Protein AF-A0A0L8GXQ9-F1 (afdb_monomer_lite)

pLDDT: mean 81.06, std 16.57, range [36.19, 97.75]

Structure (mmCIF, N/CA/C/O backbone):
data_AF-A0A0L8GXQ9-F1
#
_entry.id   AF-A0A0L8GXQ9-F1
#
loop_
_atom_site.group_PDB
_atom_site.id
_atom_site.type_symbol
_atom_site.label_atom_id
_atom_site.label_alt_id
_atom_site.label_comp_id
_atom_site.label_asym_id
_atom_site.label_entity_id
_atom_site.label_seq_id
_at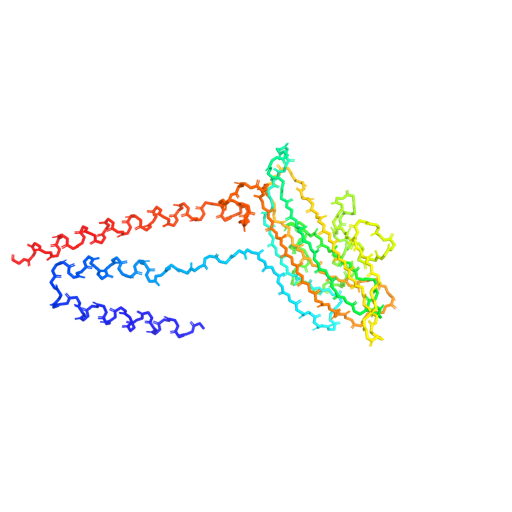om_site.pdbx_PDB_ins_code
_atom_site.Cartn_x
_atom_site.Cartn_y
_atom_site.Cartn_z
_atom_site.occupancy
_atom_site.B_iso_or_equiv
_atom_site.auth_seq_id
_atom_site.auth_comp_id
_atom_site.auth_asym_id
_atom_site.auth_atom_id
_atom_site.pdbx_PDB_model_num
ATOM 1 N N . MET A 1 1 ? 4.213 -27.410 -8.547 1.00 41.56 1 MET A N 1
ATOM 2 C CA . MET A 1 1 ? 5.642 -27.245 -8.920 1.00 41.56 1 MET A CA 1
ATOM 3 C C . MET A 1 1 ? 6.290 -28.496 -9.536 1.00 41.56 1 MET A C 1
ATOM 5 O O . MET A 1 1 ? 7.451 -28.410 -9.901 1.00 41.56 1 MET A O 1
ATOM 9 N N . ARG A 1 2 ? 5.586 -29.630 -9.711 1.00 36.19 2 ARG A N 1
ATOM 10 C CA . ARG A 1 2 ? 6.131 -30.819 -10.405 1.00 36.19 2 ARG A CA 1
ATOM 11 C C . ARG A 1 2 ? 5.733 -30.913 -11.889 1.00 36.19 2 ARG A C 1
ATOM 13 O O . ARG A 1 2 ? 6.474 -31.502 -12.662 1.00 36.19 2 ARG A O 1
ATOM 20 N N . ASP A 1 3 ? 4.661 -30.236 -12.303 1.00 47.78 3 ASP A N 1
ATOM 21 C CA . ASP A 1 3 ? 4.114 -30.364 -13.668 1.00 47.78 3 ASP A CA 1
ATOM 22 C C . ASP A 1 3 ? 4.780 -29.460 -14.719 1.00 47.78 3 ASP A C 1
ATOM 24 O O . ASP A 1 3 ? 4.761 -29.763 -15.908 1.00 47.78 3 ASP A O 1
ATOM 28 N N . LEU A 1 4 ? 5.449 -28.381 -14.295 1.00 43.12 4 LEU A N 1
ATOM 29 C CA . LEU A 1 4 ? 6.194 -27.489 -15.197 1.00 43.12 4 LEU A CA 1
ATOM 30 C C . LEU A 1 4 ? 7.435 -28.162 -15.796 1.00 43.12 4 LEU A C 1
ATOM 32 O O . LEU A 1 4 ? 7.774 -27.898 -16.944 1.00 43.12 4 LEU A O 1
ATOM 36 N N . GLY A 1 5 ? 8.095 -29.046 -15.041 1.00 43.09 5 GLY A N 1
ATOM 37 C CA . GLY A 1 5 ? 9.288 -29.757 -15.508 1.00 43.09 5 GLY A CA 1
ATOM 38 C C . GLY A 1 5 ? 8.979 -30.808 -16.576 1.00 43.09 5 GLY A C 1
ATOM 39 O O . GLY A 1 5 ? 9.775 -31.000 -17.490 1.00 43.09 5 GLY A O 1
ATOM 40 N N . VAL A 1 6 ? 7.807 -31.446 -16.494 1.00 49.09 6 VAL A N 1
ATOM 41 C CA . VAL A 1 6 ? 7.346 -32.431 -17.485 1.00 49.09 6 VAL A CA 1
ATOM 42 C C . VAL A 1 6 ? 6.910 -31.726 -1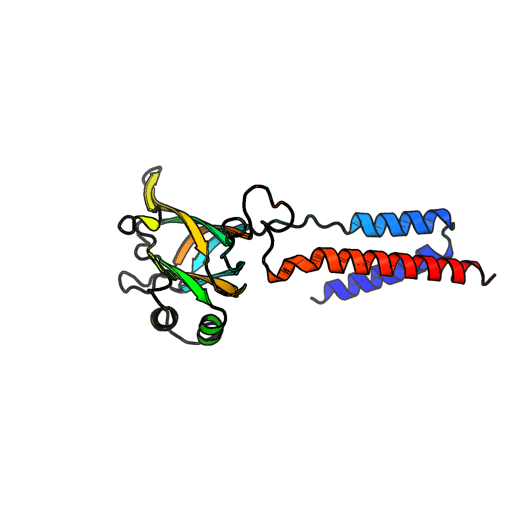8.767 1.00 49.09 6 VAL A C 1
ATOM 44 O O . VAL A 1 6 ? 7.370 -32.099 -19.841 1.00 49.09 6 VAL A O 1
ATOM 47 N N . ALA A 1 7 ? 6.145 -30.634 -18.652 1.00 47.84 7 ALA A N 1
ATOM 48 C CA . ALA A 1 7 ? 5.738 -29.828 -19.802 1.00 47.84 7 ALA A CA 1
ATOM 49 C C . ALA A 1 7 ? 6.940 -29.225 -20.551 1.00 47.84 7 ALA A C 1
ATOM 51 O O . ALA A 1 7 ? 6.984 -29.273 -21.778 1.00 47.84 7 ALA A O 1
ATOM 52 N N . LEU A 1 8 ? 7.955 -28.714 -19.841 1.00 48.47 8 LEU A N 1
ATOM 53 C CA . LEU A 1 8 ? 9.190 -28.224 -20.466 1.00 48.47 8 LEU A CA 1
ATOM 54 C C . LEU A 1 8 ? 9.962 -29.341 -21.168 1.00 48.47 8 LEU A C 1
ATOM 56 O O . LEU A 1 8 ? 10.462 -29.127 -22.266 1.00 48.47 8 LEU A O 1
ATOM 60 N N . LYS A 1 9 ? 10.047 -30.529 -20.562 1.00 48.28 9 LYS A N 1
ATOM 61 C CA . LYS A 1 9 ? 10.776 -31.659 -21.141 1.00 48.28 9 LYS A CA 1
ATOM 62 C C . LYS A 1 9 ? 10.091 -32.195 -22.400 1.00 48.28 9 LYS A C 1
ATOM 64 O O . LYS A 1 9 ? 10.767 -32.399 -23.402 1.00 48.28 9 LYS A O 1
ATOM 69 N N . GLU A 1 10 ? 8.768 -32.338 -22.377 1.00 47.47 10 GLU A N 1
ATOM 70 C CA . GLU A 1 10 ? 7.988 -32.723 -23.558 1.00 47.47 10 GLU A CA 1
ATOM 71 C C . GLU A 1 10 ? 8.065 -31.651 -24.644 1.00 47.47 10 GLU A C 1
ATOM 73 O O . GLU A 1 10 ? 8.285 -31.982 -25.806 1.00 47.47 10 GLU A O 1
ATOM 78 N N . THR A 1 11 ? 7.988 -30.367 -24.282 1.00 51.22 11 THR A N 1
ATOM 79 C CA . THR A 1 11 ? 8.176 -29.276 -25.246 1.00 51.22 11 TH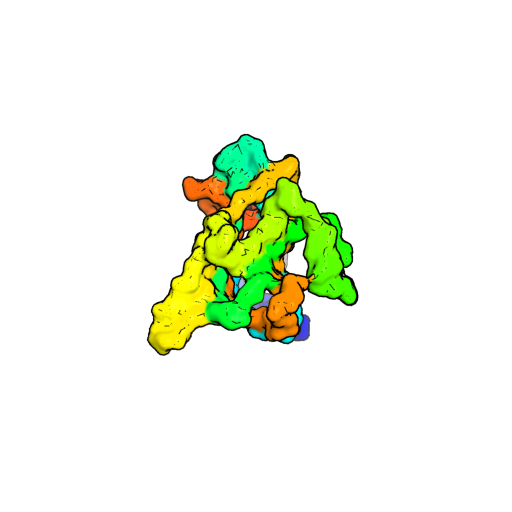R A CA 1
ATOM 80 C C . THR A 1 11 ? 9.562 -29.382 -25.880 1.00 51.22 11 THR A C 1
ATOM 82 O O . THR A 1 11 ? 9.663 -29.461 -27.096 1.00 51.22 11 THR A O 1
ATOM 85 N N . VAL A 1 12 ? 10.635 -29.506 -25.095 1.00 53.03 12 VAL A N 1
ATOM 86 C CA . VAL A 1 12 ? 12.000 -29.645 -25.623 1.00 53.03 12 VAL A CA 1
ATOM 87 C C . VAL A 1 12 ? 12.136 -30.879 -26.534 1.00 53.03 12 VAL A C 1
ATOM 89 O O . VAL A 1 12 ? 12.646 -30.754 -27.647 1.00 53.03 12 VAL A O 1
ATOM 92 N N . GLU A 1 13 ? 11.611 -32.047 -26.157 1.00 48.56 13 GLU A N 1
ATOM 93 C CA . GLU A 1 13 ? 11.666 -33.253 -27.001 1.00 48.56 13 GLU A CA 1
ATOM 94 C C . GLU A 1 13 ? 10.878 -33.115 -28.319 1.00 48.56 13 GLU A C 1
ATOM 96 O O . GLU A 1 13 ? 11.365 -33.529 -29.378 1.00 48.56 13 GLU A O 1
ATOM 101 N N . TRP A 1 14 ? 9.707 -32.470 -28.298 1.00 46.84 14 TRP A N 1
ATOM 102 C CA . TRP A 1 14 ? 8.943 -32.156 -29.512 1.00 46.84 14 TRP A CA 1
ATOM 103 C C . TRP A 1 14 ? 9.672 -31.154 -30.414 1.00 46.84 14 TRP A C 1
ATOM 105 O O . TRP A 1 14 ? 9.663 -31.310 -31.637 1.00 46.84 14 TRP A O 1
ATOM 115 N N . THR A 1 15 ? 10.369 -30.174 -29.835 1.00 49.62 15 THR A N 1
ATOM 116 C CA . THR A 1 15 ? 11.152 -29.188 -30.598 1.00 49.62 15 THR A CA 1
ATOM 117 C C . THR A 1 15 ? 12.373 -29.802 -31.284 1.00 49.62 15 THR A C 1
ATOM 119 O O . THR A 1 15 ? 12.654 -29.476 -32.438 1.00 49.62 15 THR A O 1
ATOM 122 N N . PHE A 1 16 ? 13.037 -30.774 -30.648 1.00 46.66 16 PHE A N 1
ATOM 123 C CA . PHE A 1 16 ? 14.124 -31.531 -31.276 1.00 46.66 16 PHE A CA 1
ATOM 124 C C . PHE A 1 16 ? 13.630 -32.447 -32.408 1.00 46.66 16 PHE A C 1
ATOM 126 O O . PHE A 1 16 ? 14.305 -32.550 -33.433 1.00 46.66 16 PHE A O 1
ATOM 133 N N . ARG A 1 17 ? 12.443 -33.067 -32.289 1.00 46.78 17 ARG A N 1
ATOM 134 C CA . ARG A 1 17 ? 11.862 -33.874 -33.384 1.00 46.78 17 ARG A CA 1
ATOM 135 C C . ARG A 1 17 ? 11.379 -33.042 -34.570 1.00 46.78 17 ARG A C 1
ATOM 137 O O . ARG A 1 17 ? 11.508 -33.500 -35.699 1.00 46.78 17 ARG A O 1
ATOM 144 N N . PHE A 1 18 ? 10.846 -31.842 -34.344 1.00 46.09 18 PHE A N 1
ATOM 145 C CA . PHE A 1 18 ? 10.437 -30.939 -35.430 1.00 46.09 18 PHE A CA 1
ATOM 146 C C . PHE A 1 18 ? 11.634 -30.307 -36.166 1.00 46.09 18 PHE A C 1
ATOM 148 O O . PHE A 1 18 ? 11.532 -29.975 -37.347 1.00 46.09 18 PHE A O 1
ATOM 155 N N . SER A 1 19 ? 12.783 -30.187 -35.49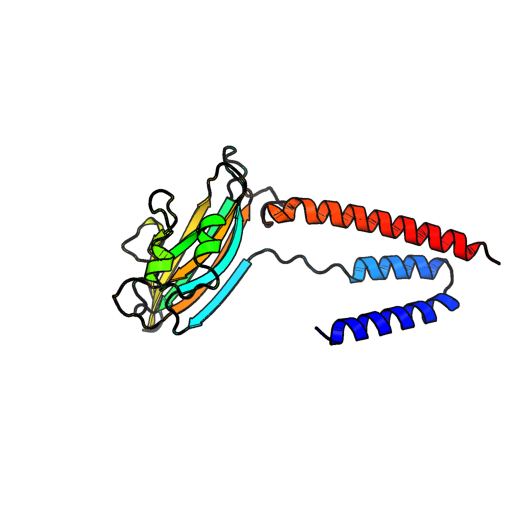2 1.00 50.00 19 SER A N 1
ATOM 156 C CA . SER A 1 19 ? 14.025 -29.609 -36.026 1.00 50.00 19 SER A CA 1
ATOM 157 C C . SER A 1 19 ? 14.652 -30.412 -37.180 1.00 50.00 19 SER A C 1
ATOM 159 O O . SER A 1 19 ? 15.249 -29.828 -38.081 1.00 50.00 19 SER A O 1
ATOM 161 N N . SER A 1 20 ? 14.467 -31.737 -37.230 1.00 52.66 20 SER A N 1
ATOM 162 C CA . SER A 1 20 ? 15.157 -32.605 -38.202 1.00 52.66 20 SER A CA 1
ATOM 163 C C . SER A 1 20 ? 14.618 -32.551 -39.638 1.00 52.66 20 SER A C 1
ATOM 165 O O . SER A 1 20 ? 15.251 -33.103 -40.534 1.00 52.66 20 SER A O 1
ATOM 167 N N . ASN A 1 21 ? 13.474 -31.898 -39.882 1.00 51.38 21 ASN A N 1
ATOM 168 C CA . ASN A 1 21 ? 12.792 -31.936 -41.185 1.00 51.38 21 ASN A CA 1
ATOM 169 C C . ASN A 1 21 ? 12.270 -30.568 -41.670 1.00 51.38 21 ASN A C 1
ATOM 171 O O . ASN A 1 21 ? 11.564 -30.482 -42.675 1.00 51.38 21 ASN A O 1
ATOM 175 N N . MET A 1 22 ? 12.586 -29.482 -40.958 1.00 51.34 22 MET A N 1
ATOM 176 C CA . MET A 1 22 ? 12.071 -28.147 -41.269 1.00 51.34 22 MET A CA 1
ATOM 177 C C . MET A 1 22 ? 13.027 -27.359 -42.173 1.00 51.34 22 MET A C 1
ATOM 179 O O . MET A 1 22 ? 14.218 -27.224 -41.909 1.00 51.34 22 MET A O 1
ATOM 183 N N . ASN A 1 23 ? 12.484 -26.789 -43.248 1.00 59.47 23 ASN A N 1
ATOM 184 C CA . ASN A 1 23 ? 13.224 -25.961 -44.200 1.00 59.47 23 ASN A CA 1
ATOM 185 C C . ASN A 1 23 ? 13.766 -24.682 -43.512 1.00 59.47 23 ASN A C 1
ATOM 187 O O . ASN A 1 23 ? 13.082 -24.114 -42.659 1.00 59.47 23 ASN A O 1
ATOM 191 N N . LYS A 1 24 ? 14.954 -24.172 -43.892 1.00 58.44 24 LYS A N 1
ATOM 192 C CA . LYS A 1 24 ? 15.667 -23.071 -43.180 1.00 58.44 24 LYS A CA 1
ATOM 193 C C . LYS A 1 24 ? 14.811 -21.808 -42.941 1.00 58.44 24 LYS A C 1
ATOM 195 O O . LYS A 1 24 ? 14.976 -21.131 -41.932 1.00 58.44 24 LYS A O 1
ATOM 200 N N . LYS A 1 25 ? 13.858 -21.512 -43.837 1.00 55.81 25 LYS A N 1
ATOM 201 C CA . LYS A 1 25 ? 12.899 -20.392 -43.710 1.00 55.81 25 LYS A CA 1
ATOM 202 C C . LYS A 1 25 ? 11.821 -20.622 -42.641 1.00 55.81 25 LYS A C 1
ATOM 204 O O . LYS A 1 25 ? 11.385 -19.666 -42.007 1.00 55.81 25 LYS A O 1
ATOM 209 N N . CYS A 1 26 ? 11.414 -21.870 -42.415 1.00 57.28 26 CYS A N 1
ATOM 210 C CA . CYS A 1 26 ? 10.429 -22.231 -41.395 1.00 57.28 26 CYS A CA 1
ATOM 211 C C . CYS A 1 26 ? 11.016 -22.143 -39.980 1.00 57.28 26 CYS A C 1
ATOM 213 O O . CYS A 1 26 ? 10.278 -21.846 -39.049 1.00 57.28 26 CYS A O 1
ATOM 215 N N . TYR A 1 27 ? 12.329 -22.345 -39.815 1.00 64.75 27 TYR A N 1
ATOM 216 C CA . TYR A 1 27 ? 12.990 -22.311 -38.504 1.00 64.75 27 TYR A CA 1
ATOM 217 C C . TYR A 1 27 ? 13.018 -20.900 -37.894 1.00 64.75 27 TYR A C 1
ATOM 219 O O . TYR A 1 27 ? 12.653 -20.729 -36.735 1.00 64.75 27 TYR A O 1
ATOM 227 N N . CYS A 1 28 ? 13.354 -19.872 -38.687 1.00 61.03 28 CYS A N 1
ATOM 228 C CA . CYS A 1 28 ? 13.265 -18.474 -38.243 1.00 61.03 28 CYS A CA 1
ATOM 229 C C . CYS A 1 28 ? 11.823 -18.059 -37.930 1.00 61.03 28 CYS A C 1
ATOM 231 O O . CYS A 1 28 ? 11.582 -17.403 -36.924 1.00 61.03 28 CYS A O 1
ATOM 233 N N . LEU A 1 29 ? 10.860 -18.477 -38.758 1.00 62.88 29 LEU A N 1
ATOM 234 C CA . LEU A 1 29 ? 9.435 -18.210 -38.533 1.00 62.88 29 LEU A CA 1
ATOM 235 C C . LEU A 1 29 ? 8.942 -18.837 -37.223 1.00 62.88 29 LEU A C 1
ATOM 237 O O . LEU A 1 29 ? 8.210 -18.199 -36.476 1.00 62.88 29 LEU A O 1
ATOM 241 N N . TRP A 1 30 ? 9.389 -20.054 -36.921 1.00 68.12 30 TRP A N 1
ATOM 242 C CA . TRP A 1 30 ? 9.031 -20.777 -35.706 1.00 68.12 30 TRP A CA 1
ATOM 243 C C . TRP A 1 30 ? 9.699 -20.192 -34.444 1.00 68.12 30 TRP A C 1
ATOM 245 O O . TRP A 1 30 ? 9.033 -20.034 -33.424 1.00 68.12 30 TRP A O 1
ATOM 255 N N . LEU A 1 31 ? 10.963 -19.755 -34.531 1.00 66.88 31 LEU A N 1
ATOM 256 C CA . LEU A 1 31 ? 11.644 -18.986 -33.475 1.00 66.88 31 LEU A CA 1
ATOM 257 C C . LEU A 1 31 ? 10.957 -17.638 -33.205 1.00 66.88 31 LEU A C 1
ATOM 259 O O . LEU A 1 31 ? 10.719 -17.295 -32.049 1.00 66.88 31 LEU A O 1
ATOM 263 N N . CYS A 1 32 ? 10.578 -16.893 -34.249 1.00 65.38 32 CYS A N 1
ATOM 264 C CA . CYS A 1 32 ? 9.818 -15.650 -34.098 1.00 65.38 32 CYS A CA 1
ATOM 265 C C . CYS A 1 32 ? 8.429 -15.900 -33.487 1.00 65.38 32 CYS A C 1
ATOM 267 O O . CYS A 1 32 ? 8.004 -15.147 -32.613 1.00 65.38 32 CYS A O 1
ATOM 269 N N . LEU A 1 33 ? 7.739 -16.971 -33.895 1.00 63.81 33 LEU A N 1
ATOM 270 C CA . LEU A 1 33 ? 6.441 -17.362 -33.336 1.00 63.81 33 LEU A CA 1
ATOM 271 C C . LEU A 1 33 ? 6.537 -17.755 -31.856 1.00 63.81 33 LEU A C 1
ATOM 273 O O . LEU A 1 33 ? 5.652 -17.387 -31.090 1.00 63.81 33 LEU A O 1
ATOM 277 N N . LEU A 1 34 ? 7.611 -18.426 -31.428 1.00 64.44 34 LEU A N 1
ATOM 278 C CA . LEU A 1 34 ? 7.856 -18.735 -30.014 1.00 64.44 34 LEU A CA 1
ATOM 279 C C . LEU A 1 34 ? 8.099 -17.486 -29.161 1.00 64.44 34 LEU A C 1
ATOM 281 O O . LEU A 1 34 ? 7.574 -17.395 -28.052 1.00 64.44 34 LEU A O 1
ATOM 285 N N . VAL A 1 35 ? 8.862 -16.516 -29.677 1.00 63.88 35 VAL A N 1
ATOM 286 C CA . VAL A 1 35 ? 9.123 -15.245 -28.980 1.00 63.88 35 VAL A CA 1
ATOM 287 C C . VAL A 1 35 ? 7.833 -14.428 -28.840 1.00 63.88 35 VAL A C 1
ATOM 289 O O . VAL A 1 35 ? 7.541 -13.929 -27.757 1.00 63.88 35 VAL A O 1
ATOM 292 N N . VAL A 1 36 ? 7.008 -14.358 -29.891 1.00 61.16 36 VAL A N 1
ATOM 293 C CA . VAL A 1 36 ? 5.718 -13.642 -29.859 1.00 61.16 36 VAL A CA 1
ATOM 294 C C . VAL A 1 36 ? 4.689 -14.361 -28.975 1.00 61.16 36 VAL A C 1
ATOM 296 O O . VAL A 1 36 ? 3.988 -13.711 -28.198 1.00 61.16 36 VAL A O 1
ATOM 299 N N . SER A 1 37 ? 4.641 -15.698 -29.021 1.00 56.00 37 SER A N 1
ATOM 300 C CA . SER A 1 37 ? 3.731 -16.540 -28.225 1.00 56.00 37 SER A CA 1
ATOM 301 C C . SER A 1 37 ? 3.970 -16.463 -26.711 1.00 56.00 37 SER A C 1
ATOM 303 O O . SER A 1 37 ? 3.097 -16.877 -25.949 1.00 56.00 37 SER A O 1
ATOM 305 N N . CYS A 1 38 ? 5.124 -15.959 -26.261 1.00 53.69 38 CYS A N 1
ATOM 306 C CA . CYS A 1 38 ? 5.477 -15.838 -24.843 1.00 53.69 38 CYS A CA 1
ATOM 307 C C . CYS A 1 38 ? 5.290 -14.411 -24.289 1.00 53.69 38 CYS A C 1
ATOM 309 O O . CYS A 1 38 ? 5.739 -14.098 -23.187 1.00 53.69 38 CYS A O 1
ATOM 311 N N . SER A 1 39 ? 4.608 -13.532 -25.027 1.00 53.94 39 SER A N 1
ATOM 312 C CA . SER A 1 39 ? 4.265 -12.190 -24.546 1.00 53.94 39 SER A CA 1
ATOM 313 C C . SER A 1 39 ? 3.092 -12.292 -23.570 1.00 53.94 39 SER A C 1
ATOM 315 O O . SER A 1 39 ? 1.935 -12.109 -23.947 1.00 53.94 39 SER A O 1
ATOM 317 N N . LYS A 1 40 ? 3.349 -12.637 -22.305 1.00 49.47 40 LYS A N 1
ATOM 318 C CA . LYS A 1 40 ? 2.319 -12.452 -21.276 1.00 49.47 40 LYS A CA 1
ATOM 319 C C . LYS A 1 40 ? 2.011 -10.959 -21.176 1.00 49.47 40 LYS A C 1
ATOM 321 O O . LYS A 1 40 ? 2.932 -10.148 -21.121 1.00 49.47 40 LYS A O 1
ATOM 326 N N . CYS A 1 41 ? 0.729 -10.598 -21.142 1.00 48.62 41 CYS A N 1
ATOM 327 C CA . CYS A 1 41 ? 0.324 -9.250 -20.761 1.00 48.62 41 CYS A CA 1
ATOM 328 C C . CYS A 1 41 ? 0.914 -8.963 -19.376 1.00 48.62 41 CYS A C 1
ATOM 330 O O . CYS A 1 41 ? 0.626 -9.687 -18.421 1.00 48.62 41 CYS A O 1
ATOM 332 N N . VAL A 1 42 ? 1.789 -7.960 -19.288 1.00 53.00 42 VAL A N 1
ATOM 333 C CA . VAL A 1 42 ? 2.316 -7.494 -18.006 1.00 53.00 42 VAL A CA 1
ATOM 334 C C . VAL A 1 42 ? 1.154 -6.822 -17.293 1.00 53.00 42 VAL A C 1
ATOM 336 O O . VAL A 1 42 ? 0.656 -5.792 -17.746 1.00 53.00 42 VAL A O 1
ATOM 339 N N . ASP A 1 43 ? 0.668 -7.464 -16.236 1.00 51.00 43 ASP A N 1
ATOM 340 C CA . ASP A 1 43 ? -0.427 -6.920 -15.450 1.00 51.00 43 ASP A CA 1
ATOM 341 C C . ASP A 1 43 ? 0.100 -5.795 -14.558 1.00 51.00 43 ASP A C 1
ATOM 343 O O . ASP A 1 43 ? 1.143 -5.904 -13.907 1.00 51.00 43 ASP A O 1
ATOM 347 N N . MET A 1 44 ? -0.629 -4.689 -14.568 1.00 63.03 44 MET A N 1
ATOM 348 C CA . MET A 1 44 ? -0.365 -3.517 -13.749 1.00 63.03 44 MET A CA 1
ATOM 349 C C . MET A 1 44 ? -0.550 -3.900 -12.275 1.00 63.03 44 MET A C 1
ATOM 351 O O . MET A 1 44 ? -1.487 -4.635 -11.958 1.00 63.03 44 MET A O 1
ATOM 355 N N . LYS A 1 45 ? 0.270 -3.402 -11.336 1.00 71.19 45 LYS A N 1
ATOM 356 C CA . LYS A 1 45 ? 0.138 -3.815 -9.926 1.00 71.19 45 LYS A CA 1
ATOM 357 C C . LYS A 1 45 ? -1.058 -3.151 -9.230 1.00 71.19 45 LYS A C 1
ATOM 359 O O . LYS A 1 45 ? -0.923 -2.220 -8.438 1.00 71.19 45 L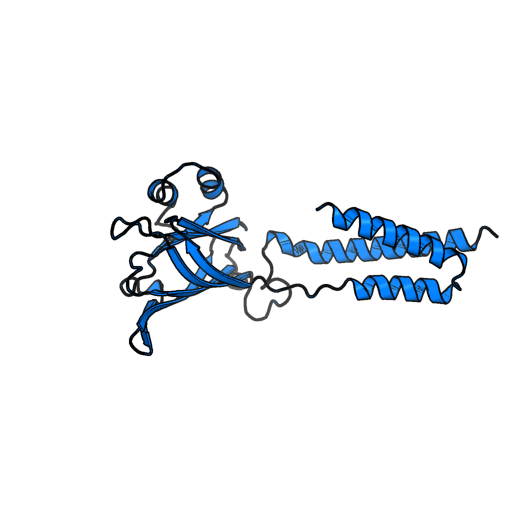YS A O 1
ATOM 364 N N . ARG A 1 46 ? -2.248 -3.685 -9.500 1.00 88.00 46 ARG A N 1
ATOM 365 C CA . ARG A 1 46 ? -3.487 -3.446 -8.754 1.00 88.00 46 ARG A CA 1
ATOM 366 C C . ARG A 1 46 ? -3.713 -4.603 -7.806 1.00 88.00 46 ARG A C 1
ATOM 368 O O . ARG A 1 46 ? -3.704 -5.759 -8.217 1.00 88.00 46 ARG A O 1
ATOM 375 N N . VAL A 1 47 ? -3.934 -4.296 -6.536 1.00 92.94 47 VAL A N 1
ATOM 376 C CA . VAL A 1 47 ? -4.234 -5.320 -5.535 1.00 92.94 47 VAL A CA 1
ATOM 377 C C . VAL A 1 47 ? -5.676 -5.153 -5.120 1.00 92.94 47 VAL A C 1
ATOM 379 O O . VAL A 1 47 ? -6.055 -4.122 -4.572 1.00 92.94 47 VAL A O 1
ATOM 382 N N . THR A 1 48 ? -6.480 -6.166 -5.406 1.00 95.94 48 THR A N 1
ATOM 383 C CA . THR A 1 48 ? -7.873 -6.233 -4.975 1.00 95.94 48 THR A CA 1
ATOM 384 C C . THR A 1 48 ? -8.094 -7.487 -4.165 1.00 95.94 48 THR A C 1
ATOM 386 O O . THR A 1 48 ? -7.453 -8.511 -4.401 1.00 95.94 48 THR A O 1
ATOM 389 N N . GLY A 1 49 ? -9.003 -7.419 -3.203 1.00 95.75 49 GLY A N 1
ATOM 390 C CA . GLY A 1 49 ? -9.358 -8.596 -2.435 1.00 95.75 49 GLY A CA 1
ATOM 391 C C . GLY A 1 49 ? -10.535 -8.372 -1.507 1.00 95.75 49 GLY A C 1
ATOM 392 O O . GLY A 1 49 ? -10.837 -7.249 -1.107 1.00 95.75 49 GLY A O 1
ATOM 393 N N . HIS A 1 50 ? -11.173 -9.480 -1.147 1.00 97.31 50 HIS A N 1
ATOM 394 C CA . HIS A 1 50 ? -12.106 -9.561 -0.035 1.00 97.31 50 HIS A CA 1
ATOM 395 C C . HIS A 1 50 ? -11.444 -10.390 1.065 1.00 97.31 50 HIS A C 1
ATOM 397 O O . HIS A 1 50 ? -11.101 -11.554 0.854 1.00 97.31 50 HIS A O 1
ATOM 403 N N . LEU A 1 51 ? -11.187 -9.765 2.208 1.00 96.06 51 LEU A N 1
ATOM 404 C CA . LEU A 1 51 ? -10.456 -10.346 3.321 1.00 96.06 51 LEU A CA 1
ATOM 405 C C . LEU A 1 51 ? -11.416 -10.599 4.478 1.00 96.06 51 LEU A C 1
ATOM 407 O O . LEU A 1 51 ? -11.904 -9.651 5.086 1.00 96.06 51 LEU A O 1
ATOM 411 N N . VAL A 1 52 ? -11.609 -11.875 4.809 1.00 95.62 52 VAL A N 1
ATOM 412 C CA . VAL A 1 52 ? -12.323 -12.322 6.008 1.00 95.62 52 VAL A CA 1
ATOM 413 C C . VAL A 1 52 ? -11.401 -13.236 6.801 1.00 95.62 52 VAL A C 1
ATOM 415 O O . VAL A 1 52 ? -10.994 -14.291 6.319 1.00 95.62 52 VAL A O 1
ATOM 418 N N . THR A 1 53 ? -11.032 -12.829 8.010 1.00 94.94 53 THR A N 1
ATOM 419 C CA . THR A 1 53 ? -10.147 -13.601 8.888 1.00 94.94 53 THR A CA 1
ATOM 420 C C . THR A 1 53 ? -10.483 -13.343 10.350 1.00 94.94 53 THR A C 1
ATOM 422 O O . THR A 1 53 ? -11.025 -12.297 10.691 1.00 94.94 53 THR A O 1
ATOM 425 N N . LYS A 1 54 ? -10.148 -14.302 11.218 1.00 92.88 54 LYS A N 1
ATOM 426 C CA . LYS A 1 54 ? -10.220 -14.145 12.679 1.00 92.88 54 LYS A CA 1
ATOM 427 C C . LYS A 1 54 ? -9.002 -13.411 13.251 1.00 92.88 54 LYS A C 1
ATOM 429 O O . LYS A 1 54 ? -9.034 -12.983 14.396 1.00 92.88 54 LYS A O 1
ATOM 434 N N . GLU A 1 55 ? -7.931 -13.286 12.469 1.00 92.38 55 GLU A N 1
ATOM 435 C CA . GLU A 1 55 ? -6.745 -12.516 12.843 1.00 92.38 55 GLU A CA 1
ATOM 436 C C . GLU A 1 55 ? -7.059 -11.016 12.816 1.00 92.38 55 GLU A C 1
ATOM 438 O O . GLU A 1 55 ? -7.727 -10.528 11.906 1.00 92.38 55 GLU A O 1
ATOM 443 N N . ASN A 1 56 ? -6.530 -10.268 13.783 1.00 93.56 56 ASN A N 1
ATOM 444 C CA . ASN A 1 56 ? -6.745 -8.820 13.874 1.00 93.56 56 ASN A CA 1
ATOM 445 C C . ASN A 1 56 ? -5.740 -8.003 13.051 1.00 93.56 56 ASN A C 1
ATOM 447 O O . ASN A 1 56 ? -5.807 -6.781 13.050 1.00 93.56 56 ASN A O 1
ATOM 451 N N . TRP A 1 57 ? -4.809 -8.646 12.347 1.00 94.19 57 TRP A N 1
ATOM 452 C CA . TRP A 1 57 ? -3.803 -7.982 11.521 1.00 94.19 57 TRP A CA 1
ATOM 453 C C . TRP A 1 57 ? -3.504 -8.829 10.289 1.00 94.19 57 TRP A C 1
ATOM 455 O O . TRP A 1 57 ? -3.341 -10.046 10.402 1.00 94.19 57 TRP A O 1
ATOM 465 N N . LYS A 1 58 ? -3.409 -8.207 9.110 1.00 95.88 58 LYS A N 1
ATOM 466 C CA . LYS A 1 58 ? -3.100 -8.917 7.869 1.00 95.88 58 LYS A CA 1
ATOM 467 C C . LYS A 1 58 ? -2.294 -8.098 6.875 1.00 95.88 58 LYS A C 1
ATOM 469 O O . LYS A 1 58 ? -2.630 -6.960 6.555 1.00 95.88 58 LYS A O 1
ATOM 474 N N . PHE A 1 59 ? -1.272 -8.738 6.315 1.00 96.56 59 PHE A N 1
ATOM 475 C CA . PHE A 1 59 ? -0.524 -8.234 5.169 1.00 96.56 59 PHE A CA 1
ATOM 476 C C . PHE A 1 59 ? -1.392 -8.170 3.909 1.00 96.56 59 PHE A C 1
ATOM 478 O O . PHE A 1 59 ? -2.046 -9.155 3.568 1.00 96.56 59 PHE A O 1
ATOM 485 N N . LEU A 1 60 ? -1.356 -7.035 3.207 1.00 96.19 60 LEU A N 1
ATOM 486 C CA . LEU A 1 60 ? -2.056 -6.856 1.934 1.00 96.19 60 LEU A CA 1
ATOM 487 C C . LEU A 1 60 ? -1.083 -6.930 0.759 1.00 96.19 60 LEU A C 1
ATOM 489 O O . LEU A 1 60 ? -1.270 -7.716 -0.167 1.00 96.19 60 LEU A O 1
ATOM 493 N N . THR A 1 61 ? -0.044 -6.095 0.775 1.00 95.88 61 THR A N 1
ATOM 494 C CA . THR A 1 61 ? 0.929 -6.016 -0.318 1.00 95.88 61 THR A CA 1
ATOM 495 C C . THR A 1 61 ? 2.187 -5.264 0.099 1.00 95.88 61 THR A C 1
ATOM 497 O O . THR A 1 61 ? 2.241 -4.630 1.149 1.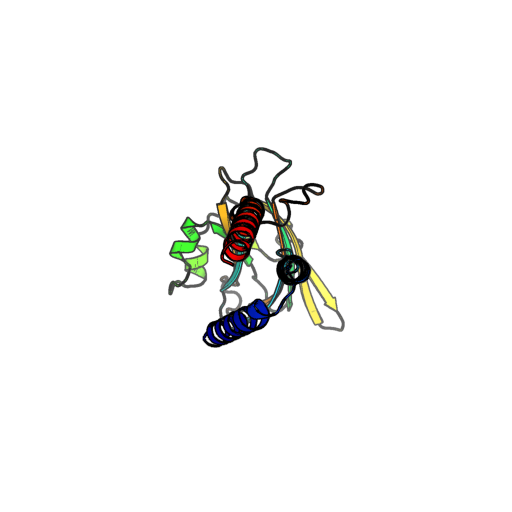00 95.88 61 THR A O 1
ATOM 500 N N . ARG A 1 62 ? 3.209 -5.306 -0.755 1.00 94.69 62 ARG A N 1
ATOM 501 C CA . ARG A 1 62 ? 4.440 -4.522 -0.614 1.00 94.69 62 ARG A CA 1
ATOM 502 C C . ARG A 1 62 ? 4.760 -3.777 -1.897 1.00 94.69 62 ARG A C 1
ATOM 504 O O . ARG A 1 62 ? 4.458 -4.274 -2.985 1.00 94.69 62 ARG A O 1
ATOM 511 N N . PHE A 1 63 ? 5.436 -2.645 -1.791 1.00 93.56 63 PHE A N 1
ATOM 512 C CA . PHE A 1 63 ? 5.889 -1.887 -2.953 1.00 93.56 63 PHE A CA 1
ATOM 513 C C . PHE A 1 63 ? 7.151 -1.098 -2.628 1.00 93.56 63 PHE A C 1
ATOM 515 O O . PHE A 1 63 ? 7.275 -0.550 -1.535 1.00 93.56 63 PHE A O 1
ATOM 522 N N . CYS A 1 64 ? 8.102 -1.075 -3.558 1.00 91.88 64 CYS A N 1
ATOM 523 C CA . CYS A 1 64 ? 9.291 -0.244 -3.440 1.00 91.88 64 CYS A CA 1
ATOM 524 C C . CYS A 1 64 ? 8.970 1.134 -4.022 1.00 91.88 64 CYS A C 1
ATOM 526 O O . CYS A 1 64 ? 8.859 1.264 -5.243 1.00 91.88 64 CYS A O 1
ATOM 528 N N . PHE A 1 65 ? 8.763 2.128 -3.159 1.00 90.44 65 PHE A N 1
ATOM 529 C CA . PHE A 1 65 ? 8.462 3.497 -3.580 1.00 90.44 65 PHE A CA 1
ATOM 530 C C . PHE A 1 65 ? 9.750 4.289 -3.817 1.00 90.44 65 PHE A C 1
ATOM 532 O O . PHE A 1 65 ? 10.726 4.114 -3.081 1.00 90.44 65 PHE A O 1
ATOM 539 N N . LEU A 1 66 ? 9.753 5.162 -4.826 1.00 85.88 66 LEU A N 1
ATOM 540 C CA . LEU A 1 66 ? 10.843 6.105 -5.078 1.00 85.88 66 LEU A CA 1
ATOM 541 C C . LEU A 1 66 ? 10.939 7.165 -3.971 1.00 85.88 66 LEU A C 1
ATOM 543 O O . LEU A 1 66 ? 9.934 7.608 -3.417 1.00 85.88 66 LEU A O 1
ATOM 547 N N . SER A 1 67 ? 12.168 7.592 -3.678 1.00 71.50 67 SER A N 1
ATOM 548 C CA . SER A 1 67 ? 12.461 8.730 -2.803 1.00 71.50 67 SER A CA 1
ATOM 549 C C . SER A 1 67 ? 12.202 10.051 -3.519 1.00 71.50 67 SER A C 1
ATOM 551 O O . SER A 1 67 ? 12.784 10.296 -4.575 1.00 71.50 67 SER A O 1
ATOM 553 N N . GLY A 1 68 ? 11.366 10.913 -2.942 1.00 63.66 68 GLY A N 1
ATOM 554 C CA . GLY A 1 68 ? 11.048 12.217 -3.519 1.00 63.66 68 GLY A CA 1
ATOM 555 C C . GLY A 1 68 ? 11.800 13.380 -2.872 1.00 63.66 68 GLY A C 1
ATOM 556 O O . GLY A 1 68 ? 11.446 13.797 -1.769 1.00 63.66 68 GLY A O 1
ATOM 557 N N . ASP A 1 69 ? 12.758 13.943 -3.611 1.00 59.19 69 ASP A N 1
ATOM 558 C CA . ASP A 1 69 ? 12.986 15.402 -3.659 1.00 59.19 69 ASP A CA 1
ATOM 559 C C . ASP A 1 69 ? 12.503 16.005 -4.991 1.00 59.19 69 ASP A C 1
ATOM 561 O O . ASP A 1 69 ? 12.157 17.183 -5.052 1.00 59.19 69 ASP A O 1
ATOM 565 N N . ASP A 1 70 ? 12.387 15.188 -6.043 1.00 56.69 70 ASP A N 1
ATOM 566 C CA . ASP A 1 70 ? 11.739 15.572 -7.294 1.00 56.69 70 ASP A CA 1
ATOM 567 C C . ASP A 1 70 ? 10.222 15.350 -7.180 1.00 56.69 70 ASP A C 1
ATOM 569 O O . ASP A 1 70 ? 9.740 14.213 -7.111 1.00 56.69 70 ASP A O 1
ATOM 573 N N . GLN A 1 71 ? 9.459 16.446 -7.157 1.00 57.16 71 GLN A N 1
ATOM 574 C CA . GLN A 1 71 ? 7.992 16.425 -7.086 1.00 57.16 71 GLN A CA 1
ATOM 575 C C . GLN A 1 71 ? 7.354 15.650 -8.253 1.00 57.16 71 GLN A C 1
ATOM 577 O O . GLN A 1 71 ? 6.200 15.234 -8.153 1.00 57.16 71 GLN A O 1
ATOM 582 N N . ASN A 1 72 ? 8.098 15.402 -9.338 1.00 59.47 72 ASN A N 1
ATOM 583 C CA . ASN A 1 72 ? 7.587 14.690 -10.504 1.00 59.47 72 ASN A CA 1
ATOM 584 C C . ASN A 1 72 ? 7.580 13.155 -10.396 1.00 59.47 72 ASN A C 1
ATOM 586 O O . ASN A 1 72 ? 7.001 12.490 -11.260 1.00 59.47 72 ASN A O 1
ATOM 590 N N . ARG A 1 73 ? 8.198 12.575 -9.355 1.00 66.56 73 ARG A N 1
ATOM 591 C CA . ARG A 1 73 ? 8.359 11.113 -9.205 1.00 66.56 73 ARG A CA 1
ATOM 592 C C . ARG A 1 73 ? 7.983 10.579 -7.824 1.00 66.56 73 ARG A C 1
ATOM 594 O O . ARG A 1 73 ? 8.519 9.566 -7.378 1.00 66.56 73 ARG A O 1
ATOM 601 N N . LEU A 1 74 ? 7.062 11.250 -7.138 1.00 78.94 74 LEU A N 1
ATOM 602 C CA . LEU A 1 74 ? 6.599 10.801 -5.828 1.00 78.94 74 LEU A CA 1
ATOM 603 C C . LEU A 1 74 ? 5.853 9.468 -5.946 1.00 78.94 74 LEU A C 1
ATOM 605 O O . LEU A 1 74 ? 4.890 9.332 -6.702 1.00 78.94 74 LEU A O 1
ATOM 609 N N . GLY A 1 75 ? 6.308 8.484 -5.173 1.00 87.94 75 GLY A N 1
ATOM 610 C CA . GLY A 1 75 ? 5.598 7.226 -5.014 1.00 87.94 75 GLY A CA 1
ATOM 611 C C . GLY A 1 75 ? 4.276 7.445 -4.283 1.00 87.94 75 GLY A C 1
ATOM 612 O O . GLY A 1 75 ? 4.218 8.218 -3.324 1.00 87.94 75 GLY A O 1
ATOM 613 N N . SER A 1 76 ? 3.209 6.774 -4.712 1.00 90.25 76 SER A N 1
ATOM 614 C CA . SER A 1 76 ? 1.895 6.917 -4.088 1.00 90.25 76 SER A CA 1
ATOM 615 C C . SER A 1 76 ? 1.097 5.621 -4.038 1.00 90.25 76 SER A C 1
ATOM 617 O O . SER A 1 76 ? 1.229 4.752 -4.900 1.00 90.25 76 SER A O 1
ATOM 619 N N . VAL A 1 77 ? 0.232 5.511 -3.032 1.00 92.88 77 VAL A N 1
ATOM 620 C CA . VAL A 1 77 ? -0.836 4.516 -2.980 1.00 92.88 77 VAL A CA 1
ATOM 621 C C . VAL A 1 77 ? -2.183 5.218 -2.970 1.00 92.88 77 VAL A C 1
ATOM 623 O O . VAL A 1 77 ? -2.485 6.001 -2.070 1.00 92.88 77 VAL A O 1
ATOM 626 N N . GLN A 1 78 ? -3.006 4.914 -3.963 1.00 94.56 78 GLN A N 1
ATOM 627 C CA . GLN A 1 78 ? -4.433 5.182 -3.912 1.00 94.56 78 GLN A CA 1
ATOM 628 C C . GLN A 1 78 ? -5.128 3.949 -3.338 1.00 94.56 78 GLN A C 1
ATOM 630 O O . GLN A 1 78 ? -4.857 2.824 -3.764 1.00 94.56 78 GLN A O 1
ATOM 635 N N . TYR A 1 79 ? -6.014 4.155 -2.372 1.00 96.50 79 TYR A N 1
ATOM 636 C CA . TYR A 1 79 ? -6.740 3.083 -1.713 1.00 96.50 79 TYR A CA 1
ATOM 637 C C . TYR A 1 79 ? -8.247 3.317 -1.725 1.00 96.50 79 TYR A C 1
ATOM 639 O O . TYR A 1 79 ? -8.718 4.451 -1.676 1.00 96.50 79 TYR A O 1
ATOM 647 N N . SER A 1 80 ? -8.987 2.212 -1.757 1.00 97.50 80 SER A N 1
ATOM 648 C CA . SER A 1 80 ? -10.422 2.153 -1.502 1.00 97.50 80 SER A CA 1
ATOM 649 C C . SER A 1 80 ? -10.689 0.966 -0.583 1.00 97.50 80 SER A C 1
ATOM 651 O O . SER A 1 80 ? -10.352 -0.166 -0.933 1.00 97.50 80 SER A O 1
ATOM 653 N N . PHE A 1 81 ? -11.260 1.212 0.592 1.00 97.56 81 PHE A N 1
ATOM 654 C CA . PHE A 1 81 ? -11.635 0.185 1.563 1.00 97.56 81 PHE A CA 1
ATOM 655 C C . PHE A 1 81 ? -13.131 0.235 1.837 1.00 97.56 81 PHE A C 1
ATOM 657 O O . PHE A 1 81 ? -13.711 1.310 1.958 1.00 97.56 81 PHE A O 1
ATOM 664 N N . GLN A 1 82 ? -13.749 -0.935 1.965 1.00 97.00 82 GLN A N 1
ATOM 665 C CA . GLN A 1 82 ? -15.155 -1.084 2.323 1.00 97.00 82 GLN A CA 1
ATOM 666 C C . GLN A 1 82 ? -15.302 -2.150 3.401 1.00 97.00 82 GLN A C 1
ATOM 668 O O . GLN A 1 82 ? -14.808 -3.265 3.234 1.00 97.00 82 GLN A O 1
ATOM 673 N N . PHE A 1 83 ? -15.974 -1.830 4.502 1.00 95.50 83 PHE A N 1
ATOM 674 C CA . PHE A 1 83 ? -16.196 -2.778 5.596 1.00 95.50 83 PHE A CA 1
ATOM 675 C C . PHE A 1 83 ? -17.492 -2.474 6.358 1.00 95.50 83 PHE A C 1
ATOM 677 O O . PHE A 1 83 ? -17.918 -1.321 6.392 1.00 95.50 83 PHE A O 1
ATOM 684 N N . PRO A 1 84 ? -18.139 -3.480 6.978 1.00 94.12 84 PRO A N 1
ATOM 685 C CA . PRO A 1 84 ? -19.391 -3.267 7.703 1.00 94.12 84 PRO A CA 1
ATOM 686 C C . PRO A 1 84 ? -19.243 -2.218 8.816 1.00 94.12 84 PRO A C 1
ATOM 688 O O . PRO A 1 84 ? -18.199 -2.136 9.460 1.00 94.12 84 PRO A O 1
ATOM 691 N N . ALA A 1 85 ? -20.303 -1.469 9.127 1.00 92.06 85 ALA A N 1
ATOM 692 C CA . ALA A 1 85 ? -20.257 -0.462 10.194 1.00 92.06 85 ALA A CA 1
ATOM 693 C C . ALA A 1 85 ? -19.972 -1.057 11.589 1.00 92.06 85 ALA A C 1
ATOM 695 O O . ALA A 1 85 ? -19.438 -0.372 12.454 1.00 92.06 85 ALA A O 1
ATOM 696 N N . SER A 1 86 ? -20.264 -2.346 11.803 1.00 90.06 86 SER A N 1
ATOM 697 C CA . SER A 1 86 ? -19.925 -3.079 13.034 1.00 90.06 86 SER A CA 1
ATOM 698 C C . SER A 1 86 ? -18.428 -3.376 13.189 1.00 90.06 86 SER A C 1
ATOM 700 O O . SER A 1 86 ? -17.980 -3.784 14.258 1.00 90.06 86 SER A O 1
ATOM 702 N N . TYR A 1 87 ? -17.647 -3.177 12.128 1.00 91.00 87 TYR A N 1
ATOM 703 C CA . TYR A 1 87 ? -16.225 -3.483 12.035 1.00 91.00 87 TYR A CA 1
ATOM 704 C C . TYR A 1 87 ? -15.379 -2.205 12.267 1.00 91.00 87 TYR A C 1
ATOM 706 O O . TYR A 1 87 ? -14.500 -1.883 11.472 1.00 91.00 87 TYR A O 1
ATOM 714 N N . GLN A 1 88 ? -15.651 -1.470 13.355 1.00 87.56 88 GLN A N 1
ATOM 715 C CA . GLN A 1 88 ? -14.971 -0.210 13.720 1.00 87.56 88 GLN A CA 1
ATOM 716 C C . GLN A 1 88 ? -13.519 -0.411 14.191 1.00 87.56 88 GLN A C 1
ATOM 718 O O . GLN A 1 88 ? -13.133 -1.506 14.595 1.00 87.56 88 GLN A O 1
ATOM 723 N N . GLY A 1 89 ? -12.714 0.658 14.168 1.00 89.50 89 GLY A N 1
ATOM 724 C CA . GLY A 1 89 ? -11.321 0.639 14.638 1.00 89.50 89 GLY A CA 1
ATOM 725 C C . GLY A 1 89 ? -10.334 -0.001 13.658 1.00 89.50 89 GLY A C 1
ATOM 726 O O . GLY A 1 89 ? -9.273 -0.470 14.070 1.00 89.50 89 GLY A O 1
ATOM 727 N N . MET A 1 90 ? -10.699 -0.066 12.375 1.00 93.19 90 MET A N 1
ATOM 728 C CA . MET A 1 90 ? -9.801 -0.495 11.306 1.00 93.19 90 MET A CA 1
ATOM 729 C C . MET A 1 90 ? -8.723 0.551 11.064 1.00 93.19 90 MET A C 1
ATOM 731 O O . MET A 1 90 ? -9.004 1.742 11.010 1.00 93.19 90 MET A O 1
ATOM 735 N N . GLN A 1 91 ? -7.492 0.103 10.871 1.00 94.88 91 GLN A N 1
ATOM 736 C CA . GLN A 1 91 ? -6.361 0.971 10.592 1.00 94.88 91 GLN A CA 1
ATOM 737 C C . GLN A 1 91 ? -5.497 0.371 9.488 1.00 94.88 91 GLN A C 1
ATOM 739 O O . GLN A 1 91 ? -5.331 -0.847 9.392 1.00 94.88 91 GLN A O 1
ATOM 744 N N . LEU A 1 92 ? -4.942 1.246 8.659 1.00 95.94 92 LEU A N 1
ATOM 745 C CA . LEU A 1 92 ? -3.975 0.908 7.626 1.00 95.94 92 LEU A CA 1
ATOM 746 C C . LEU A 1 92 ? -2.575 1.258 8.135 1.00 95.94 92 LEU A C 1
ATOM 748 O O . LEU A 1 92 ? -2.341 2.375 8.600 1.00 95.94 92 LEU A O 1
ATOM 752 N N . TYR A 1 93 ? -1.659 0.302 8.035 1.00 96.31 93 TYR A N 1
ATOM 753 C CA . TYR A 1 93 ? -0.296 0.403 8.536 1.00 96.31 93 TYR A CA 1
ATOM 754 C C . TYR A 1 93 ? 0.716 0.287 7.397 1.00 96.31 93 TYR A C 1
ATOM 756 O O . TYR A 1 93 ? 0.553 -0.518 6.475 1.00 96.31 93 TYR A O 1
ATOM 764 N N . PHE A 1 94 ? 1.790 1.065 7.495 1.00 95.50 94 PHE A N 1
ATOM 765 C CA . PHE A 1 94 ? 2.848 1.145 6.495 1.00 95.50 94 PHE A CA 1
ATOM 766 C C . PHE A 1 94 ? 4.212 0.900 7.138 1.00 95.50 94 PHE A C 1
ATOM 768 O O . PHE A 1 94 ? 4.789 1.803 7.736 1.00 95.50 94 PHE A O 1
ATOM 775 N N . TYR A 1 95 ? 4.750 -0.307 6.989 1.00 95.44 95 TYR A N 1
ATOM 776 C CA . TYR A 1 95 ? 6.033 -0.696 7.576 1.00 95.44 95 TYR A CA 1
ATOM 777 C C . TYR A 1 95 ? 7.192 -0.482 6.612 1.00 95.44 95 TYR A C 1
ATOM 779 O O . TYR A 1 95 ? 7.098 -0.816 5.430 1.00 95.44 95 TYR A O 1
ATOM 787 N N . PHE A 1 96 ? 8.316 -0.018 7.142 1.00 93.44 96 PHE A N 1
ATOM 788 C CA . PHE A 1 96 ? 9.602 -0.049 6.458 1.00 93.44 96 PHE A CA 1
ATOM 789 C C . PHE A 1 96 ? 10.196 -1.465 6.403 1.00 93.44 96 PHE A C 1
ATOM 791 O O . PHE A 1 96 ? 9.775 -2.370 7.118 1.00 93.44 96 PHE A O 1
ATOM 798 N N . ASP A 1 97 ? 11.205 -1.664 5.555 1.00 92.62 97 ASP A N 1
ATOM 799 C CA . ASP A 1 97 ? 11.916 -2.941 5.388 1.00 92.62 97 ASP A CA 1
ATOM 800 C C . ASP A 1 97 ? 12.684 -3.436 6.620 1.00 92.62 97 ASP A C 1
ATOM 802 O O . ASP A 1 97 ? 12.891 -4.641 6.747 1.00 92.62 97 ASP A O 1
ATOM 806 N N . ASP A 1 98 ? 13.125 -2.550 7.507 1.00 92.31 98 ASP A N 1
ATOM 807 C CA . ASP A 1 98 ? 13.726 -2.896 8.799 1.00 92.31 98 ASP A CA 1
ATOM 808 C C . ASP A 1 98 ? 12.652 -3.320 9.805 1.00 92.31 98 ASP A C 1
ATOM 810 O O . ASP A 1 98 ? 12.716 -4.437 10.311 1.00 92.31 98 ASP A O 1
ATOM 814 N N . GLN A 1 99 ? 11.615 -2.499 9.990 1.00 94.88 99 GLN A N 1
ATOM 815 C CA . GLN A 1 99 ? 10.470 -2.794 10.858 1.00 94.88 99 GLN A CA 1
ATOM 816 C C . GLN A 1 99 ? 9.796 -4.112 10.460 1.00 94.88 99 GLN A C 1
ATOM 818 O O . GLN A 1 99 ? 9.472 -4.939 11.310 1.00 94.88 99 GLN A O 1
ATOM 823 N N . TRP A 1 100 ? 9.620 -4.341 9.154 1.00 95.56 100 TRP A N 1
ATOM 824 C CA . TRP A 1 100 ? 8.976 -5.540 8.624 1.00 95.56 100 TRP A CA 1
ATOM 825 C C . TRP A 1 100 ? 9.675 -6.830 9.057 1.00 95.56 100 TRP A C 1
ATOM 827 O O . TRP A 1 100 ? 9.004 -7.804 9.394 1.00 95.56 100 TRP A O 1
ATOM 837 N N . LYS A 1 101 ? 11.013 -6.845 9.099 1.00 93.12 101 LYS A N 1
ATOM 838 C CA . LYS A 1 101 ? 11.793 -8.030 9.501 1.00 93.12 101 LYS A CA 1
ATOM 839 C C . LYS A 1 101 ? 11.543 -8.438 10.951 1.00 93.12 101 LYS A C 1
ATOM 841 O O . LYS A 1 101 ? 11.712 -9.603 11.280 1.00 93.12 101 LYS A O 1
ATOM 846 N N . GLU A 1 102 ? 11.143 -7.502 11.806 1.00 92.56 102 GLU A N 1
ATOM 847 C CA . GLU A 1 102 ? 10.889 -7.768 13.223 1.00 92.56 102 GLU A CA 1
ATOM 848 C C . GLU A 1 102 ? 9.482 -8.308 13.506 1.00 92.56 102 GLU A C 1
ATOM 850 O O . GLU A 1 102 ? 9.218 -8.820 14.600 1.00 92.56 102 GLU A O 1
ATOM 855 N N . ILE A 1 103 ? 8.550 -8.121 12.570 1.00 94.62 103 ILE A N 1
ATOM 856 C CA . ILE A 1 103 ? 7.127 -8.431 12.763 1.00 94.62 103 ILE A CA 1
ATOM 857 C C . ILE A 1 103 ? 6.599 -9.507 11.818 1.00 94.62 103 ILE A C 1
ATOM 859 O O . ILE A 1 103 ? 5.582 -10.140 12.112 1.00 94.62 103 ILE A O 1
ATOM 863 N N . TYR A 1 104 ? 7.253 -9.701 10.676 1.00 88.50 104 TYR A N 1
ATOM 864 C CA . TYR A 1 104 ? 6.874 -10.729 9.728 1.00 88.50 104 TYR A CA 1
ATOM 865 C C . TYR A 1 104 ? 7.296 -12.097 10.251 1.00 88.50 104 TYR A C 1
ATOM 867 O O . TYR A 1 104 ? 8.428 -12.264 10.694 1.00 88.50 104 TYR A O 1
ATOM 875 N N . ASP A 1 105 ? 6.374 -13.058 10.191 1.00 86.69 105 ASP A N 1
ATOM 876 C CA . ASP A 1 105 ? 6.583 -14.429 10.675 1.00 86.69 105 ASP A CA 1
ATOM 877 C C . ASP A 1 105 ? 6.979 -14.525 12.164 1.00 86.69 105 ASP A C 1
ATOM 879 O O . ASP A 1 105 ? 7.632 -15.469 12.596 1.00 86.69 105 ASP A O 1
ATOM 883 N N . SER A 1 106 ? 6.584 -13.531 12.969 1.00 90.44 106 SER A N 1
ATOM 884 C CA . SER A 1 106 ? 6.762 -13.555 14.421 1.00 90.44 106 SER A CA 1
ATOM 885 C C . SER A 1 106 ? 5.447 -13.811 15.156 1.00 90.44 106 SER A C 1
ATOM 887 O O . SER A 1 106 ? 4.364 -13.409 14.712 1.00 90.44 106 SER A O 1
ATOM 889 N N . GLU A 1 107 ? 5.561 -14.423 16.337 1.00 91.00 107 GLU A N 1
ATOM 890 C CA . GLU A 1 107 ? 4.455 -14.688 17.272 1.00 91.00 107 GLU A CA 1
ATOM 891 C C . GLU A 1 107 ? 3.995 -13.429 18.038 1.00 91.00 107 GLU A C 1
ATOM 893 O O . GLU A 1 107 ? 3.260 -13.515 19.019 1.00 91.00 107 GLU A O 1
ATOM 898 N N . LYS A 1 108 ? 4.421 -12.238 17.593 1.00 91.94 108 LYS A N 1
ATOM 899 C CA . LYS A 1 108 ? 4.030 -10.951 18.176 1.00 91.94 108 LYS A CA 1
ATOM 900 C C . LYS A 1 108 ? 2.520 -10.728 18.071 1.00 91.94 108 LYS A C 1
ATOM 902 O O . LYS A 1 108 ? 1.903 -11.042 17.045 1.00 91.94 108 LYS A O 1
ATOM 907 N N . THR A 1 109 ? 1.950 -10.120 19.109 1.00 92.44 109 THR A N 1
ATOM 908 C CA . THR A 1 109 ? 0.537 -9.723 19.131 1.00 92.44 109 THR A CA 1
ATOM 909 C C . THR A 1 109 ? 0.249 -8.606 18.122 1.00 92.44 109 THR A C 1
ATOM 911 O O . THR A 1 109 ? 1.160 -8.030 17.525 1.00 92.44 109 THR A O 1
ATOM 914 N N . CYS A 1 110 ? -1.030 -8.298 17.894 1.00 92.25 110 CYS A N 1
ATOM 915 C CA . CYS A 1 110 ? -1.429 -7.215 16.989 1.00 92.25 110 CYS A CA 1
ATOM 916 C C . CYS A 1 110 ? -0.803 -5.885 17.441 1.00 92.25 110 CYS A C 1
ATOM 918 O O . CYS A 1 110 ? -0.226 -5.146 16.649 1.00 92.25 110 CYS A O 1
ATOM 920 N N . GLU A 1 111 ? -0.852 -5.637 18.743 1.00 92.00 111 GLU A N 1
ATOM 921 C CA . GLU A 1 111 ? -0.380 -4.446 19.430 1.00 92.00 111 GLU A CA 1
ATOM 922 C C . GLU A 1 111 ? 1.150 -4.344 19.372 1.00 92.00 111 GLU A C 1
ATOM 924 O O . GLU A 1 111 ? 1.682 -3.287 19.032 1.00 92.00 111 GLU A O 1
ATOM 929 N N . ASP A 1 112 ? 1.858 -5.458 19.578 1.00 93.38 112 ASP A N 1
ATOM 930 C CA . ASP A 1 112 ? 3.319 -5.525 19.426 1.00 93.38 112 ASP A CA 1
ATOM 931 C C . ASP A 1 112 ? 3.768 -5.276 17.981 1.00 93.38 112 ASP A C 1
ATOM 933 O O . ASP A 1 112 ? 4.855 -4.757 17.729 1.00 93.38 112 ASP A O 1
ATOM 937 N N . LYS A 1 113 ? 2.942 -5.654 16.999 1.00 94.62 113 LYS A N 1
ATOM 938 C CA . LYS A 1 113 ? 3.209 -5.346 15.590 1.00 94.62 113 LYS A CA 1
ATOM 939 C C . LYS A 1 113 ? 2.940 -3.884 15.270 1.00 94.62 113 LYS A C 1
ATOM 941 O O . LYS A 1 113 ? 3.528 -3.370 14.328 1.00 94.62 113 LYS A O 1
ATOM 946 N N . VAL A 1 114 ? 2.069 -3.199 16.004 1.00 93.81 114 VAL A N 1
ATOM 947 C CA . VAL A 1 114 ? 1.833 -1.758 15.828 1.00 93.81 114 VAL A CA 1
ATOM 948 C C . VAL A 1 114 ? 2.898 -0.932 16.552 1.00 93.81 114 VAL A C 1
ATOM 950 O O . VAL A 1 114 ? 3.269 0.128 16.058 1.00 93.81 114 VAL A O 1
ATOM 953 N N . SER A 1 115 ? 3.453 -1.421 17.664 1.00 93.38 115 SER A N 1
ATOM 954 C CA . SER A 1 115 ? 4.421 -0.675 18.482 1.00 93.38 115 SER A CA 1
ATOM 955 C C . SER A 1 115 ? 5.769 -0.408 17.802 1.00 93.38 115 SER A C 1
ATOM 957 O O . SER A 1 115 ? 6.469 0.519 18.200 1.00 93.38 115 SER A O 1
ATOM 959 N N . VAL A 1 116 ? 6.127 -1.165 16.755 1.00 94.75 116 VAL A N 1
ATOM 960 C CA . VAL A 1 116 ? 7.345 -0.906 15.958 1.00 94.75 116 VAL A CA 1
ATOM 961 C C . VAL A 1 116 ? 7.200 0.288 15.003 1.00 94.75 116 VAL A C 1
ATOM 963 O O . VAL A 1 116 ? 8.195 0.761 14.447 1.00 94.75 116 VAL A O 1
ATOM 966 N N . LEU A 1 117 ? 5.967 0.750 14.762 1.00 94.38 117 LEU A N 1
ATOM 967 C CA . LEU A 1 117 ? 5.684 1.891 13.896 1.00 94.38 117 LEU A CA 1
ATOM 968 C C . LEU A 1 117 ? 6.035 3.202 14.598 1.00 94.38 117 LEU A C 1
ATOM 970 O O . LEU A 1 117 ? 5.955 3.328 15.816 1.00 94.38 117 LEU A O 1
ATOM 974 N N . GLN A 1 118 ? 6.376 4.205 13.799 1.00 89.75 118 GLN A N 1
ATOM 975 C CA . GLN A 1 118 ? 6.726 5.541 14.255 1.00 89.75 118 GLN A CA 1
ATOM 976 C C . GLN A 1 118 ? 5.643 6.519 13.767 1.00 89.75 118 GLN A C 1
ATOM 978 O O . GLN A 1 118 ? 5.614 6.855 12.577 1.00 89.75 118 GLN A O 1
ATOM 983 N N . PRO A 1 119 ? 4.727 6.967 14.651 1.00 81.94 119 PRO A N 1
ATOM 984 C CA . PRO A 1 119 ? 3.595 7.814 14.268 1.00 81.94 119 PRO A CA 1
ATOM 985 C C . PRO A 1 119 ? 3.995 9.109 13.547 1.00 81.94 119 PRO A C 1
ATOM 987 O O . PRO A 1 119 ? 3.288 9.532 12.634 1.00 81.94 119 PRO A O 1
ATOM 990 N N . ASP A 1 120 ? 5.158 9.676 13.885 1.00 84.12 120 ASP A N 1
ATOM 991 C CA . ASP A 1 120 ? 5.697 10.913 13.296 1.00 84.12 120 ASP A CA 1
ATOM 992 C C . ASP A 1 120 ? 5.937 10.820 11.780 1.00 84.12 120 ASP A C 1
ATOM 994 O O . ASP A 1 120 ? 5.953 11.834 11.084 1.00 84.12 120 ASP A O 1
ATOM 998 N N . TYR A 1 121 ? 6.080 9.605 11.242 1.00 84.12 121 TYR A N 1
ATOM 999 C CA . TYR A 1 121 ? 6.251 9.361 9.807 1.00 84.12 121 TYR A CA 1
ATOM 1000 C C . TYR A 1 121 ? 4.937 9.020 9.095 1.00 84.12 121 TYR A C 1
ATOM 1002 O O . TYR A 1 121 ? 4.962 8.492 7.984 1.00 84.12 121 TYR A O 1
ATOM 1010 N N . PHE A 1 122 ? 3.788 9.298 9.723 1.00 87.12 122 PHE A N 1
ATOM 1011 C CA . PHE A 1 122 ? 2.456 9.064 9.155 1.00 87.12 122 PHE A CA 1
ATOM 1012 C C . PHE A 1 122 ? 2.239 7.610 8.692 1.00 87.12 122 PHE A C 1
ATOM 1014 O O . PHE A 1 122 ? 1.526 7.342 7.725 1.00 87.12 122 PHE A O 1
ATOM 1021 N N . GLN A 1 123 ? 2.847 6.649 9.399 1.00 92.62 123 GLN A N 1
ATOM 1022 C CA . GLN A 1 123 ? 2.786 5.218 9.067 1.00 92.62 123 GLN A CA 1
ATOM 1023 C C . GLN A 1 123 ? 1.445 4.555 9.419 1.00 92.62 123 GLN A C 1
ATOM 1025 O O . GLN A 1 123 ? 1.269 3.362 9.172 1.00 92.62 123 GLN A O 1
ATOM 1030 N N . ILE A 1 124 ? 0.515 5.304 10.017 1.00 94.06 124 ILE A N 1
ATOM 1031 C CA . ILE A 1 124 ? -0.780 4.817 10.491 1.00 94.06 124 ILE A CA 1
ATOM 1032 C C . ILE A 1 124 ? -1.874 5.723 9.933 1.00 94.06 124 ILE A C 1
ATOM 1034 O O . ILE A 1 124 ? -1.803 6.944 10.061 1.00 94.06 124 ILE A O 1
ATOM 1038 N N . ILE A 1 125 ? -2.903 5.120 9.347 1.00 94.44 125 ILE A N 1
ATOM 1039 C CA . ILE A 1 125 ? -4.137 5.802 8.951 1.00 94.44 125 ILE A CA 1
ATOM 1040 C C . ILE A 1 125 ? -5.277 5.129 9.687 1.00 94.44 125 ILE A C 1
ATOM 1042 O O . ILE A 1 125 ? -5.518 3.936 9.498 1.00 94.44 125 ILE A O 1
ATOM 1046 N N . ASP A 1 126 ? -5.974 5.897 10.517 1.00 94.19 126 ASP A N 1
ATOM 1047 C CA . ASP A 1 126 ? -7.208 5.431 11.135 1.00 94.19 126 ASP A CA 1
ATOM 1048 C C . ASP A 1 126 ? -8.321 5.468 10.085 1.00 94.19 126 ASP A C 1
ATOM 1050 O O . ASP A 1 126 ? -8.597 6.523 9.522 1.00 94.19 126 ASP A O 1
ATOM 1054 N N . LEU A 1 127 ? -8.912 4.319 9.758 1.00 94.31 127 LEU A N 1
ATOM 1055 C CA . LEU A 1 127 ? -10.006 4.230 8.792 1.00 94.31 127 LEU A CA 1
ATOM 1056 C C . LEU A 1 127 ? -11.321 4.510 9.530 1.00 94.31 127 LEU A C 1
ATOM 1058 O O . LEU A 1 127 ? -12.134 3.613 9.752 1.00 94.31 127 LEU A O 1
ATOM 1062 N N . SER A 1 128 ? -11.491 5.766 9.938 1.00 91.88 128 SER A N 1
ATOM 1063 C CA . SER A 1 128 ? -12.665 6.280 10.644 1.00 91.88 128 SER A CA 1
ATOM 1064 C C . SER A 1 128 ? -13.097 7.621 10.060 1.00 91.88 128 SER A C 1
ATOM 1066 O O . SER A 1 128 ? -12.265 8.384 9.571 1.00 91.88 128 SER A O 1
ATOM 1068 N N . GLU A 1 129 ? -14.388 7.933 10.172 1.00 91.62 129 GLU A N 1
ATOM 1069 C CA . GLU A 1 129 ? -14.955 9.243 9.819 1.00 91.62 129 GLU A CA 1
ATOM 1070 C C . GLU A 1 129 ? -14.298 10.384 10.617 1.00 91.62 129 GLU A C 1
ATOM 1072 O O . GLU A 1 129 ? -14.159 11.494 10.111 1.00 91.62 129 GLU A O 1
ATOM 1077 N N . ASP A 1 130 ? -13.816 10.091 11.831 1.00 89.38 130 ASP A N 1
ATOM 1078 C CA . ASP A 1 130 ? -13.131 11.063 12.694 1.00 89.38 130 ASP A CA 1
ATOM 1079 C C . ASP A 1 130 ? -11.743 11.461 12.171 1.00 89.38 130 ASP A C 1
ATOM 1081 O O . ASP A 1 130 ? -11.201 12.504 12.539 1.00 89.38 130 ASP A O 1
ATOM 1085 N N . TYR A 1 131 ? -11.130 10.620 11.332 1.00 89.75 131 TYR A N 1
ATOM 1086 C CA . TYR A 1 131 ? -9.819 10.891 10.762 1.00 89.75 131 TYR A CA 1
ATOM 1087 C C . TYR A 1 131 ? -9.985 11.425 9.343 1.00 89.75 131 TYR A C 1
ATOM 1089 O O . TYR A 1 131 ? -10.032 10.664 8.377 1.00 89.75 131 TYR A O 1
ATOM 1097 N N . GLU A 1 132 ? -10.025 12.752 9.221 1.00 85.38 132 GLU A N 1
ATOM 1098 C CA . GLU A 1 132 ? -10.307 13.488 7.977 1.00 85.38 132 GLU A CA 1
ATOM 1099 C C . GLU A 1 132 ? -9.464 13.016 6.775 1.00 85.38 132 GLU A C 1
ATOM 1101 O O . GLU A 1 132 ? -9.926 12.981 5.636 1.00 85.38 132 GLU A O 1
ATOM 1106 N N . TRP A 1 133 ? -8.234 12.560 7.015 1.00 86.12 133 TRP A N 1
ATOM 1107 C CA . TRP A 1 133 ? -7.310 12.172 5.954 1.00 86.12 133 TRP A CA 1
ATOM 1108 C C . TRP A 1 133 ? -7.525 10.733 5.450 1.00 86.12 133 TRP A C 1
ATOM 1110 O O . TRP A 1 133 ? -6.781 10.300 4.562 1.00 86.12 133 TRP A O 1
ATOM 1120 N N . SER A 1 134 ? -8.459 9.973 6.034 1.00 92.38 134 SER A N 1
ATOM 1121 C CA . SER A 1 134 ? -8.830 8.618 5.592 1.00 92.38 134 SER A CA 1
ATOM 1122 C C . SER A 1 134 ? -9.828 8.598 4.433 1.00 92.38 134 SER A C 1
ATOM 1124 O O . SER A 1 134 ? -9.961 7.574 3.761 1.00 92.38 134 SER A O 1
ATOM 1126 N N . GLY A 1 135 ? -10.562 9.700 4.235 1.00 94.75 135 GLY A N 1
ATOM 1127 C CA . GLY A 1 135 ? -11.675 9.767 3.289 1.00 94.75 135 GLY A CA 1
ATOM 1128 C C . GLY A 1 135 ? -12.810 8.785 3.597 1.00 94.75 135 GLY A C 1
ATOM 1129 O O . GLY A 1 135 ? -13.516 8.372 2.677 1.00 94.75 135 GLY A O 1
ATOM 1130 N N . CYS A 1 136 ? -12.960 8.363 4.857 1.00 95.88 136 CYS A N 1
ATOM 1131 C CA . CYS A 1 136 ? -14.031 7.469 5.285 1.00 95.88 136 CYS A CA 1
ATOM 1132 C C . CYS A 1 136 ? -15.382 8.181 5.382 1.00 95.88 136 CYS A C 1
ATOM 1134 O O . CYS A 1 136 ? -15.484 9.282 5.915 1.00 95.88 136 CYS A O 1
ATOM 1136 N N . GLN A 1 137 ? -16.423 7.509 4.898 1.00 95.31 137 GLN A N 1
ATOM 1137 C CA . GLN A 1 137 ? -17.817 7.923 5.007 1.00 95.31 137 GLN A CA 1
ATOM 1138 C C . GLN A 1 137 ? -18.690 6.716 5.348 1.00 95.31 137 GLN A C 1
ATOM 1140 O O . GLN A 1 137 ? -18.545 5.647 4.736 1.00 95.31 137 GLN A O 1
ATOM 1145 N N . LEU A 1 138 ? -19.630 6.891 6.278 1.00 95.06 138 LEU A N 1
ATOM 1146 C CA . LEU A 1 138 ? -20.661 5.894 6.531 1.00 95.06 138 LEU A CA 1
ATOM 1147 C C . LEU A 1 138 ? -21.701 5.914 5.406 1.00 95.06 138 LEU A C 1
ATOM 1149 O O . LEU A 1 138 ? -22.429 6.885 5.204 1.00 95.06 138 LEU A O 1
ATOM 1153 N N . MET A 1 139 ? -21.795 4.810 4.674 1.00 94.75 139 MET A N 1
ATOM 1154 C CA . MET A 1 139 ? -22.789 4.601 3.631 1.00 94.75 139 MET A CA 1
ATOM 1155 C C . MET A 1 139 ? -23.874 3.646 4.120 1.00 94.75 139 MET A C 1
ATOM 1157 O O . MET A 1 139 ? -23.613 2.716 4.882 1.00 94.75 139 MET A O 1
ATOM 1161 N N . ASN A 1 140 ? -25.101 3.849 3.648 1.00 95.62 140 ASN A N 1
ATOM 1162 C CA . ASN A 1 140 ? -26.205 2.926 3.872 1.00 95.62 140 ASN A CA 1
ATOM 1163 C C . ASN A 1 140 ? -26.823 2.564 2.524 1.00 95.62 140 ASN A C 1
ATOM 1165 O O . ASN A 1 140 ? -27.283 3.437 1.787 1.00 95.62 140 ASN A O 1
ATOM 1169 N N . HIS A 1 141 ? -26.812 1.277 2.197 1.00 92.62 141 HIS A N 1
ATOM 1170 C CA . HIS A 1 141 ? -27.417 0.765 0.980 1.00 92.62 141 HIS A CA 1
ATOM 1171 C C . HIS A 1 141 ? -28.348 -0.393 1.321 1.00 92.62 141 HIS A C 1
ATOM 1173 O O . HIS A 1 141 ? -27.922 -1.389 1.898 1.00 92.62 141 HIS A O 1
ATOM 1179 N N . SER A 1 142 ? -29.626 -0.272 0.954 1.00 91.06 142 SER A N 1
ATOM 1180 C CA . SER A 1 142 ? -30.630 -1.329 1.158 1.00 91.06 142 SER A CA 1
ATOM 1181 C C . SER A 1 142 ? -30.743 -1.815 2.616 1.00 91.06 142 SER A C 1
ATOM 1183 O O . SER A 1 142 ? -30.960 -2.997 2.868 1.00 91.06 142 SER A O 1
ATOM 1185 N N . GLY A 1 143 ? -30.579 -0.907 3.588 1.00 89.25 143 GLY A N 1
ATOM 1186 C CA . GLY A 1 143 ? -30.640 -1.217 5.023 1.00 89.25 143 GLY A CA 1
ATOM 1187 C C . GLY A 1 143 ? -29.344 -1.786 5.610 1.00 89.25 143 GLY A C 1
ATOM 1188 O O . GLY A 1 143 ? -29.305 -2.111 6.795 1.00 89.25 143 GLY A O 1
ATOM 1189 N N . TYR A 1 144 ? -28.284 -1.895 4.807 1.00 92.69 144 TYR A N 1
ATOM 1190 C CA . TYR A 1 144 ? -26.962 -2.325 5.238 1.00 92.69 144 TYR A CA 1
ATOM 1191 C C . TYR A 1 144 ? -26.010 -1.129 5.335 1.00 92.69 144 TYR A C 1
ATOM 1193 O O . TYR A 1 144 ? -25.701 -0.482 4.329 1.00 92.69 144 TYR A O 1
ATOM 1201 N N . SER A 1 145 ? -25.530 -0.856 6.551 1.00 95.25 145 SER A N 1
ATOM 1202 C CA . SER A 1 145 ? -24.568 0.216 6.822 1.00 95.25 145 SER A CA 1
ATOM 1203 C C . SER A 1 145 ? -23.125 -0.288 6.745 1.00 95.25 145 SER A C 1
ATOM 1205 O O . SER A 1 145 ? -22.752 -1.254 7.421 1.00 95.25 145 SER A O 1
ATOM 1207 N N . TYR A 1 146 ? -22.292 0.395 5.965 1.00 95.06 146 TYR A N 1
ATOM 1208 C CA . TYR A 1 146 ? -20.875 0.088 5.784 1.00 95.06 146 TYR A CA 1
ATOM 1209 C C . TYR A 1 146 ? -20.044 1.363 5.660 1.00 95.06 146 TYR A C 1
ATOM 1211 O O . TYR A 1 146 ? -20.511 2.375 5.150 1.00 95.06 146 TYR A O 1
ATOM 1219 N N . ASN A 1 147 ? -18.797 1.308 6.108 1.00 95.19 147 ASN A N 1
ATOM 1220 C CA . ASN A 1 147 ? -17.833 2.377 5.899 1.00 95.19 147 ASN A CA 1
ATOM 1221 C C . ASN A 1 147 ? -17.176 2.204 4.536 1.00 95.19 147 ASN A C 1
ATOM 1223 O O . ASN A 1 147 ? -16.746 1.098 4.194 1.00 95.19 147 ASN A O 1
ATOM 1227 N N . LYS A 1 148 ? -17.078 3.297 3.780 1.00 96.69 148 LYS A N 1
ATOM 1228 C CA . LYS A 1 148 ? -16.298 3.380 2.547 1.00 96.69 148 LYS A CA 1
ATOM 1229 C C . LYS A 1 148 ? -15.227 4.449 2.710 1.00 96.69 148 LYS A C 1
ATOM 1231 O O . LYS A 1 148 ? -15.560 5.595 2.977 1.00 96.69 148 LYS A O 1
ATOM 1236 N N . CYS A 1 149 ? -13.967 4.068 2.541 1.00 97.31 149 CYS A N 1
ATOM 1237 C CA . CYS A 1 149 ? -12.817 4.948 2.707 1.00 97.31 149 CYS A CA 1
ATOM 1238 C C . CYS A 1 149 ? -12.026 5.016 1.411 1.00 97.31 149 CYS A C 1
ATOM 1240 O O . CYS A 1 149 ? -11.442 4.013 0.999 1.00 97.31 149 CYS A O 1
ATOM 1242 N N . ASP A 1 150 ? -12.006 6.186 0.785 1.00 97.06 150 ASP A N 1
ATOM 1243 C CA . ASP A 1 150 ? -11.284 6.439 -0.457 1.00 97.06 150 ASP A CA 1
ATOM 1244 C C . ASP A 1 150 ? -10.220 7.509 -0.210 1.00 97.06 150 ASP A C 1
ATOM 1246 O O . ASP A 1 150 ? -10.529 8.620 0.219 1.00 97.06 150 ASP A O 1
ATOM 1250 N N . GLY A 1 151 ? -8.959 7.204 -0.501 1.00 94.75 151 GLY A N 1
ATOM 1251 C CA . GLY A 1 151 ? -7.881 8.144 -0.224 1.00 94.75 151 GLY A CA 1
ATOM 1252 C C . GLY A 1 151 ? -6.615 7.891 -1.021 1.00 94.75 151 GLY A C 1
ATOM 1253 O O . GLY A 1 151 ? -6.464 6.894 -1.728 1.00 94.75 151 GLY A O 1
ATOM 1254 N N . ILE A 1 152 ? -5.685 8.834 -0.904 1.00 92.25 152 ILE A N 1
ATOM 1255 C CA . ILE A 1 152 ? -4.356 8.748 -1.501 1.00 92.25 152 ILE A CA 1
ATOM 1256 C C . ILE A 1 152 ? -3.292 9.071 -0.460 1.00 92.25 152 ILE A C 1
ATOM 1258 O O . ILE A 1 152 ? -3.479 9.901 0.440 1.00 92.25 152 ILE A O 1
ATOM 1262 N N . ARG A 1 153 ? -2.156 8.393 -0.576 1.00 89.75 153 ARG A N 1
ATOM 1263 C CA . ARG A 1 153 ? -0.963 8.666 0.211 1.00 89.75 153 ARG A CA 1
ATOM 1264 C C . ARG A 1 153 ? 0.260 8.715 -0.659 1.00 89.75 153 ARG A C 1
ATOM 1266 O O . ARG A 1 153 ? 0.438 7.871 -1.526 1.00 89.75 153 ARG A O 1
ATOM 1273 N N . PHE A 1 154 ? 1.099 9.693 -0.365 1.00 87.81 154 PHE A N 1
ATOM 1274 C CA . PHE A 1 154 ? 2.395 9.868 -0.986 1.00 87.81 154 PHE A CA 1
ATOM 1275 C C . PHE A 1 154 ? 3.470 9.422 -0.009 1.00 87.81 154 PHE A C 1
ATOM 1277 O O . PHE A 1 154 ? 3.362 9.658 1.194 1.00 87.81 154 PHE A O 1
ATOM 1284 N N . PHE A 1 155 ? 4.504 8.786 -0.535 1.00 86.00 155 PHE A N 1
ATOM 1285 C CA . PHE A 1 155 ? 5.625 8.305 0.249 1.00 86.00 155 PHE A CA 1
ATOM 1286 C C . PHE A 1 155 ? 6.831 9.188 -0.013 1.00 86.00 155 PHE A C 1
ATOM 1288 O O . PHE A 1 155 ? 7.188 9.460 -1.160 1.00 86.00 155 PHE A O 1
ATOM 1295 N N . ARG A 1 156 ? 7.469 9.623 1.073 1.00 80.25 156 ARG A N 1
ATOM 1296 C CA . ARG A 1 156 ? 8.724 10.364 1.022 1.00 80.25 156 ARG A CA 1
ATOM 1297 C C . ARG A 1 156 ? 9.768 9.635 1.850 1.00 80.25 156 ARG A C 1
ATOM 1299 O O . ARG A 1 156 ? 9.549 9.309 3.011 1.00 80.25 156 ARG A O 1
ATOM 1306 N N . SER A 1 157 ? 10.907 9.375 1.232 1.00 78.00 157 SER A N 1
ATOM 1307 C CA . SER A 1 157 ? 12.067 8.741 1.849 1.00 78.00 157 SER A CA 1
ATOM 1308 C C . SER A 1 157 ? 13.339 9.313 1.231 1.00 78.00 157 SER A C 1
ATOM 1310 O O . SER A 1 157 ? 13.285 9.931 0.174 1.00 78.00 157 SER A O 1
ATOM 1312 N N . ILE A 1 158 ? 14.485 9.102 1.883 1.00 78.00 158 ILE A N 1
ATOM 1313 C CA . ILE A 1 158 ? 15.807 9.561 1.403 1.00 78.00 158 ILE A CA 1
ATOM 1314 C C . ILE A 1 158 ? 16.313 8.698 0.234 1.00 78.00 158 ILE A C 1
ATOM 1316 O O . ILE A 1 158 ? 17.050 9.160 -0.628 1.00 78.00 158 ILE A O 1
ATOM 1320 N N . ARG A 1 159 ? 15.912 7.425 0.211 1.00 84.62 159 ARG A N 1
ATOM 1321 C CA . ARG A 1 159 ? 16.256 6.434 -0.817 1.00 84.62 159 ARG A CA 1
ATOM 1322 C C . ARG A 1 159 ? 15.015 5.638 -1.215 1.00 84.62 159 ARG A C 1
ATOM 1324 O O . ARG A 1 159 ? 14.101 5.547 -0.383 1.00 84.62 159 ARG A O 1
ATOM 1331 N N . PRO A 1 160 ? 14.975 5.020 -2.409 1.00 87.38 160 PRO A N 1
ATOM 1332 C CA . PRO A 1 160 ? 13.937 4.056 -2.726 1.00 87.38 160 PRO A CA 1
ATOM 1333 C C . PRO A 1 160 ? 13.893 2.973 -1.650 1.00 87.38 160 PRO A C 1
ATOM 1335 O O . PRO A 1 160 ? 14.934 2.448 -1.233 1.00 87.38 160 PRO A O 1
ATOM 1338 N N . ARG A 1 161 ? 12.697 2.697 -1.135 1.00 89.88 161 ARG A N 1
ATOM 1339 C CA . ARG A 1 161 ? 12.523 1.816 0.022 1.00 89.88 161 ARG A CA 1
ATOM 1340 C C . ARG A 1 161 ? 11.273 0.973 -0.136 1.00 89.88 161 ARG A C 1
ATOM 1342 O O . ARG A 1 161 ? 10.260 1.438 -0.654 1.00 89.88 161 ARG A O 1
ATOM 1349 N N . TRP A 1 162 ? 11.346 -0.266 0.341 1.00 92.75 162 TRP A N 1
ATOM 1350 C CA . TRP A 1 162 ? 10.174 -1.119 0.460 1.00 92.75 162 TRP A CA 1
ATOM 1351 C C . TRP A 1 162 ? 9.267 -0.628 1.576 1.00 92.75 162 TRP A C 1
ATOM 1353 O O . TRP A 1 162 ? 9.707 -0.439 2.710 1.00 92.75 162 TRP A O 1
ATOM 1363 N N . TRP A 1 163 ? 7.994 -0.501 1.232 1.00 93.81 163 TRP A N 1
ATOM 1364 C CA . TRP A 1 163 ? 6.908 -0.285 2.163 1.00 93.81 163 TRP A CA 1
ATOM 1365 C C . TRP A 1 163 ? 5.977 -1.491 2.125 1.00 93.81 163 TRP A C 1
ATOM 1367 O O . TRP A 1 163 ? 5.549 -1.934 1.053 1.00 93.81 163 TRP A O 1
ATOM 1377 N N . PHE A 1 164 ? 5.680 -2.032 3.298 1.00 96.06 164 PHE A N 1
ATOM 1378 C CA . PHE A 1 164 ? 4.773 -3.155 3.481 1.00 96.06 164 PHE A CA 1
ATOM 1379 C C . PHE A 1 164 ? 3.466 -2.620 4.046 1.00 96.06 164 PHE A C 1
ATOM 1381 O O . PHE A 1 164 ? 3.441 -2.010 5.112 1.00 96.06 164 PHE A O 1
ATOM 1388 N N . ILE A 1 165 ? 2.388 -2.826 3.299 1.00 96.56 165 ILE A N 1
ATOM 1389 C CA . ILE A 1 165 ? 1.065 -2.301 3.607 1.00 96.56 165 ILE A CA 1
ATOM 1390 C C . ILE A 1 165 ? 0.253 -3.413 4.244 1.00 96.56 165 ILE A C 1
ATOM 1392 O O . ILE A 1 165 ? 0.060 -4.482 3.648 1.00 96.56 165 ILE A O 1
ATOM 1396 N N . THR A 1 166 ? -0.236 -3.158 5.448 1.00 97.00 166 THR A N 1
ATOM 1397 C CA . THR A 1 166 ? -1.085 -4.097 6.177 1.00 97.00 166 THR A CA 1
ATOM 1398 C C . THR A 1 166 ? -2.300 -3.389 6.731 1.00 97.00 166 THR A C 1
ATOM 1400 O O . THR A 1 166 ? -2.320 -2.173 6.883 1.00 97.00 166 THR A O 1
ATOM 1403 N N . VAL A 1 167 ? -3.330 -4.164 7.028 1.00 96.38 167 VAL A N 1
ATOM 1404 C CA . VAL A 1 167 ? -4.527 -3.674 7.698 1.00 96.38 167 VAL A CA 1
ATOM 1405 C C . VAL A 1 167 ? -4.680 -4.390 9.024 1.00 96.38 167 VAL A C 1
ATOM 1407 O O . VAL A 1 167 ? -4.327 -5.565 9.143 1.00 96.38 167 VAL A O 1
ATOM 1410 N N . GLY A 1 168 ? -5.216 -3.705 10.023 1.00 94.44 168 GLY A N 1
ATOM 1411 C CA . GLY A 1 168 ? -5.545 -4.353 11.277 1.00 94.44 168 GLY A CA 1
ATOM 1412 C C . GLY A 1 168 ? -6.546 -3.596 12.126 1.00 94.44 168 GLY A C 1
ATOM 1413 O O . GLY A 1 168 ? -6.899 -2.452 11.856 1.00 94.44 168 GLY A O 1
ATOM 1414 N N . ARG A 1 169 ? -7.008 -4.288 13.160 1.00 93.06 169 ARG A N 1
ATOM 1415 C CA . ARG A 1 169 ? -7.891 -3.805 14.213 1.00 93.06 169 ARG A CA 1
ATOM 1416 C C . ARG A 1 169 ? -7.302 -4.233 15.550 1.00 93.06 169 ARG A C 1
ATOM 1418 O O . ARG A 1 169 ? -7.783 -5.165 16.181 1.00 93.06 169 ARG A O 1
ATOM 1425 N N . CYS A 1 170 ? -6.213 -3.577 15.937 1.00 89.75 170 CYS A N 1
ATOM 1426 C CA . CYS A 1 170 ? -5.500 -3.886 17.179 1.00 89.75 170 CYS A CA 1
ATOM 1427 C C . CYS A 1 170 ? -6.025 -3.102 18.394 1.00 89.75 170 CYS A C 1
ATOM 1429 O O . CYS A 1 170 ? -5.553 -3.291 19.505 1.00 89.75 170 CYS A O 1
ATOM 1431 N N . LYS A 1 171 ? -6.967 -2.165 18.214 1.00 81.00 171 LYS A N 1
ATOM 1432 C CA . LYS A 1 171 ? -7.555 -1.419 19.338 1.00 81.00 171 LYS A CA 1
ATOM 1433 C C . LYS A 1 171 ? -8.680 -2.246 19.990 1.00 81.00 171 LYS A C 1
ATOM 1435 O O . LYS A 1 171 ? -9.455 -2.869 19.263 1.00 81.00 171 LYS A O 1
ATOM 1440 N N . PRO A 1 172 ? -8.849 -2.197 21.327 1.00 62.59 172 PRO A N 1
ATOM 1441 C CA . PRO A 1 172 ? -9.627 -3.166 22.115 1.00 62.59 172 PRO A CA 1
ATOM 1442 C C . PRO A 1 172 ? -11.157 -3.021 22.013 1.00 62.59 172 PRO A C 1
ATOM 1444 O O . PRO A 1 172 ? -11.879 -3.398 22.931 1.00 62.59 172 PRO A O 1
ATOM 1447 N N . VAL A 1 173 ? -11.683 -2.471 20.917 1.00 61.66 173 VAL A N 1
ATOM 1448 C CA . VAL A 1 173 ? -13.119 -2.184 20.806 1.00 61.66 173 VAL A CA 1
ATOM 1449 C C . VAL A 1 173 ? -13.922 -3.446 20.504 1.00 61.66 173 VAL A C 1
ATOM 1451 O O . VAL A 1 173 ? -15.044 -3.513 20.975 1.00 61.66 173 VAL A O 1
ATOM 1454 N N . ASN A 1 174 ? -13.362 -4.433 19.782 1.00 62.47 174 ASN A N 1
ATOM 1455 C CA . ASN A 1 174 ? -13.876 -5.804 19.597 1.00 62.47 174 ASN A CA 1
ATOM 1456 C C . ASN A 1 174 ? -12.926 -6.583 18.657 1.00 62.47 174 ASN A C 1
ATOM 1458 O O . ASN A 1 174 ? -12.929 -6.363 17.442 1.00 62.47 174 ASN A O 1
ATOM 1462 N N . ASN A 1 175 ? -12.136 -7.513 19.203 1.00 66.81 175 ASN A N 1
ATOM 1463 C CA . ASN A 1 175 ? -11.114 -8.305 18.493 1.00 66.81 175 ASN A CA 1
ATOM 1464 C C . ASN A 1 175 ? -11.712 -9.480 17.688 1.00 66.81 175 ASN A C 1
ATOM 1466 O O . ASN A 1 175 ? -11.292 -10.628 17.817 1.00 66.81 175 ASN A O 1
ATOM 1470 N N . ASN A 1 176 ? -12.719 -9.195 16.859 1.00 80.06 176 ASN A N 1
ATOM 1471 C CA . ASN A 1 176 ? -13.465 -10.199 16.089 1.00 80.06 176 ASN A CA 1
ATOM 1472 C C . ASN A 1 176 ? -12.853 -10.470 14.703 1.00 80.06 176 ASN A C 1
ATOM 1474 O O . ASN A 1 176 ? -13.543 -10.941 13.798 1.00 80.06 176 ASN A O 1
ATOM 1478 N N . GLY A 1 177 ? -11.569 -10.157 14.529 1.00 91.62 177 GLY A N 1
ATOM 1479 C CA . GLY A 1 177 ? -10.868 -10.278 13.264 1.00 91.62 177 GLY A CA 1
ATOM 1480 C C . GLY A 1 177 ? -11.178 -9.151 12.282 1.00 91.62 177 GLY A C 1
ATOM 1481 O O . GLY A 1 177 ? -11.554 -8.032 12.645 1.00 91.62 177 GLY A O 1
ATOM 1482 N N . ILE A 1 178 ? -11.002 -9.455 11.002 1.00 94.56 178 ILE A N 1
ATOM 1483 C CA . ILE A 1 178 ? -11.082 -8.511 9.892 1.00 94.56 178 ILE A CA 1
ATOM 1484 C C . ILE A 1 178 ? -12.112 -9.014 8.882 1.00 94.56 178 ILE A C 1
ATOM 1486 O O . ILE A 1 178 ? -12.080 -10.174 8.482 1.00 94.56 178 ILE A O 1
ATOM 1490 N N . ASN A 1 179 ? -12.993 -8.115 8.443 1.00 95.19 179 ASN A N 1
ATOM 1491 C CA . ASN A 1 179 ? -13.855 -8.293 7.281 1.00 95.19 179 ASN A CA 1
ATOM 1492 C C . ASN A 1 179 ? -13.841 -6.992 6.478 1.00 95.19 179 ASN A C 1
ATOM 1494 O O . ASN A 1 179 ? -14.381 -5.987 6.945 1.00 95.19 179 ASN A O 1
ATOM 1498 N N . LEU A 1 180 ? -13.182 -6.995 5.321 1.00 95.75 180 LEU A N 1
ATOM 1499 C CA . LEU A 1 180 ? -13.153 -5.845 4.424 1.00 95.75 180 LEU A CA 1
ATOM 1500 C C . LEU A 1 180 ? -12.977 -6.258 2.965 1.00 95.75 180 LEU A C 1
ATOM 1502 O O . LEU A 1 180 ? -12.429 -7.313 2.651 1.00 95.75 180 LEU A O 1
ATOM 1506 N N . THR A 1 181 ? -13.392 -5.382 2.066 1.00 97.75 181 THR A N 1
ATOM 1507 C CA . THR A 1 181 ? -13.035 -5.406 0.650 1.00 97.75 181 THR A CA 1
ATOM 1508 C C . THR A 1 181 ? -12.103 -4.238 0.385 1.00 97.75 181 THR A C 1
ATOM 1510 O O . THR A 1 181 ? -12.332 -3.140 0.893 1.00 97.75 181 THR A O 1
ATOM 1513 N N . TYR A 1 182 ? -11.045 -4.463 -0.385 1.00 97.62 182 TYR A N 1
ATOM 1514 C CA . TYR A 1 182 ? -10.051 -3.436 -0.661 1.00 97.62 182 TYR A CA 1
ATOM 1515 C C . TYR A 1 182 ? -9.616 -3.408 -2.118 1.00 97.62 182 TYR A C 1
ATOM 1517 O O . TYR A 1 182 ? -9.600 -4.427 -2.811 1.00 97.62 182 TYR A O 1
ATOM 1525 N N . TYR A 1 183 ? -9.217 -2.217 -2.542 1.00 97.38 183 TYR A N 1
ATOM 1526 C CA . TYR A 1 183 ? -8.511 -1.931 -3.777 1.00 97.38 183 TYR A CA 1
ATOM 1527 C C . TYR A 1 183 ? -7.323 -1.030 -3.444 1.00 97.38 183 TYR A C 1
ATOM 1529 O O . TYR A 1 183 ? -7.481 -0.010 -2.774 1.00 97.38 183 TYR A O 1
ATOM 1537 N N . LEU A 1 184 ? -6.139 -1.403 -3.920 1.00 96.25 184 LEU A N 1
ATOM 1538 C CA . LEU A 1 184 ? -4.914 -0.622 -3.817 1.00 96.25 184 LEU A CA 1
ATOM 1539 C C . LEU A 1 184 ? -4.303 -0.456 -5.206 1.00 96.25 184 LEU A C 1
ATOM 1541 O O . LEU A 1 184 ? -4.099 -1.436 -5.929 1.00 96.25 184 LEU A O 1
ATOM 1545 N N . HIS A 1 185 ? -3.951 0.779 -5.541 1.00 93.88 185 HIS A N 1
ATOM 1546 C CA . HIS A 1 185 ? -3.187 1.130 -6.732 1.00 93.88 185 HIS A CA 1
ATOM 1547 C C . HIS A 1 185 ? -1.902 1.825 -6.301 1.00 93.88 185 HIS A C 1
ATOM 1549 O O . HIS A 1 185 ? -1.944 2.901 -5.711 1.00 93.88 185 HIS A O 1
ATOM 1555 N N . LEU A 1 186 ? -0.769 1.166 -6.539 1.00 92.62 186 LEU A N 1
ATOM 1556 C CA . LEU A 1 186 ? 0.547 1.594 -6.073 1.00 92.62 186 LEU A CA 1
ATOM 1557 C C . LEU A 1 186 ? 1.370 2.033 -7.275 1.00 92.62 186 LEU A C 1
ATOM 1559 O O . LEU A 1 186 ? 1.488 1.271 -8.231 1.00 92.62 186 LEU A O 1
ATOM 1563 N N . THR A 1 187 ? 1.918 3.244 -7.229 1.00 90.44 187 THR A N 1
ATOM 1564 C CA . THR A 1 187 ? 2.599 3.847 -8.379 1.00 90.44 187 THR A CA 1
ATOM 1565 C C . THR A 1 187 ? 3.875 4.591 -7.992 1.00 90.44 187 THR A C 1
ATOM 1567 O O . THR A 1 187 ? 3.992 5.091 -6.874 1.00 90.44 187 THR A O 1
ATOM 1570 N N . ASN A 1 188 ? 4.826 4.675 -8.925 1.00 88.31 188 ASN A N 1
ATOM 1571 C CA . ASN A 1 188 ? 6.067 5.449 -8.861 1.00 88.31 188 ASN A CA 1
ATOM 1572 C C . ASN A 1 188 ? 6.177 6.399 -10.058 1.00 88.31 188 ASN A C 1
ATOM 1574 O O . ASN A 1 188 ? 6.887 6.118 -11.020 1.00 88.31 188 ASN A O 1
ATOM 1578 N N . GLY A 1 189 ? 5.468 7.523 -10.018 1.00 78.06 189 GLY A N 1
ATOM 1579 C CA . GLY A 1 189 ? 5.523 8.511 -11.092 1.00 78.06 189 GLY A CA 1
ATOM 1580 C C . GLY A 1 189 ? 4.193 9.204 -11.335 1.00 78.06 189 GLY A C 1
ATOM 1581 O O . GLY A 1 189 ? 3.121 8.684 -11.020 1.00 78.06 189 GLY A O 1
ATOM 1582 N N . ASN A 1 190 ? 4.274 10.392 -11.923 1.00 74.75 190 ASN A N 1
ATOM 1583 C CA . ASN A 1 190 ? 3.101 11.180 -12.268 1.00 74.75 190 ASN A CA 1
ATOM 1584 C C . ASN A 1 190 ? 2.410 10.674 -13.543 1.00 74.75 190 ASN A C 1
ATOM 1586 O O . ASN A 1 190 ? 2.941 9.866 -14.311 1.00 74.75 190 ASN A O 1
ATOM 1590 N N . LEU A 1 191 ? 1.197 11.183 -13.775 1.00 68.44 191 LEU A N 1
ATOM 1591 C CA . LEU A 1 191 ? 0.460 10.999 -15.024 1.00 68.44 191 LEU A CA 1
ATOM 1592 C C . LEU A 1 191 ? 1.339 11.457 -16.204 1.00 68.44 191 LEU A C 1
ATOM 1594 O O . LEU A 1 191 ? 1.611 12.645 -16.344 1.00 68.44 191 LEU A O 1
ATOM 1598 N N . GLY A 1 192 ? 1.804 10.505 -17.019 1.00 70.50 192 GLY A N 1
ATOM 1599 C CA . GLY A 1 192 ? 2.688 10.748 -18.167 1.00 70.50 192 GLY A CA 1
ATOM 1600 C C . GLY A 1 192 ? 3.953 9.880 -18.203 1.00 70.50 192 GLY A C 1
ATOM 1601 O O . GLY A 1 192 ? 4.485 9.656 -19.287 1.00 70.50 192 GLY A O 1
ATOM 1602 N N . ASP A 1 193 ? 4.404 9.330 -17.068 1.00 75.69 193 ASP A N 1
ATOM 1603 C CA . ASP A 1 193 ? 5.527 8.373 -17.030 1.00 75.69 193 ASP A CA 1
ATOM 1604 C C . ASP A 1 193 ? 5.031 6.934 -17.239 1.00 75.69 193 ASP A C 1
ATOM 1606 O O . ASP A 1 193 ? 4.892 6.149 -16.304 1.00 75.69 193 ASP A O 1
ATOM 1610 N N . TYR A 1 194 ? 4.695 6.591 -18.482 1.00 73.44 194 TYR A N 1
ATOM 1611 C CA . TYR A 1 194 ? 4.038 5.317 -18.795 1.00 73.44 194 TYR A CA 1
ATOM 1612 C C . TYR A 1 194 ? 4.893 4.074 -18.518 1.00 73.44 194 TYR A C 1
ATOM 1614 O O . TYR A 1 194 ? 4.333 3.006 -18.286 1.00 73.44 194 TYR A O 1
ATOM 1622 N N . PHE A 1 195 ? 6.222 4.195 -18.542 1.00 73.50 195 PHE A N 1
ATOM 1623 C CA . PHE A 1 195 ? 7.118 3.047 -18.392 1.00 73.50 195 PHE A CA 1
ATOM 1624 C C . PHE A 1 195 ? 7.416 2.711 -16.929 1.00 73.50 195 PHE A C 1
ATOM 1626 O O . PHE A 1 195 ? 7.547 1.535 -16.602 1.00 73.50 195 PHE A O 1
ATOM 1633 N N . HIS A 1 196 ? 7.478 3.710 -16.044 1.00 77.94 196 HIS A N 1
ATOM 1634 C CA . HIS A 1 196 ? 7.909 3.499 -14.656 1.00 77.94 196 HIS A CA 1
ATOM 1635 C C . HIS A 1 196 ? 6.776 3.617 -13.645 1.00 77.94 196 HIS A C 1
ATOM 1637 O O . HIS A 1 196 ? 6.849 3.009 -12.577 1.00 77.94 196 HIS A O 1
ATOM 1643 N N . ARG A 1 197 ? 5.706 4.352 -13.979 1.00 85.31 197 ARG A N 1
ATOM 1644 C CA . ARG A 1 197 ? 4.631 4.668 -13.033 1.00 85.31 197 ARG A CA 1
ATOM 1645 C C . ARG A 1 197 ? 4.032 3.441 -12.372 1.00 85.31 197 ARG A C 1
ATOM 1647 O O . ARG A 1 197 ? 3.755 3.476 -11.183 1.00 85.31 197 ARG A O 1
ATOM 1654 N N . GLU A 1 198 ? 3.817 2.376 -13.123 1.00 86.81 198 GLU A N 1
ATOM 1655 C CA . GLU A 1 198 ? 3.102 1.195 -12.633 1.00 86.81 198 GLU A CA 1
ATOM 1656 C C . GLU A 1 198 ? 4.035 0.121 -12.051 1.00 86.81 198 GLU A C 1
ATOM 1658 O O . GLU A 1 198 ? 3.576 -0.926 -11.589 1.00 86.81 198 GLU A O 1
ATOM 1663 N N . LEU A 1 199 ? 5.346 0.378 -12.061 1.00 86.50 199 LEU A N 1
ATOM 1664 C CA . LEU A 1 199 ? 6.367 -0.548 -11.593 1.00 86.50 199 LEU A CA 1
ATOM 1665 C C . LEU A 1 199 ? 6.849 -0.165 -10.194 1.00 86.50 199 LEU A C 1
ATOM 1667 O O . LEU A 1 199 ? 6.965 1.012 -9.834 1.00 86.50 199 LEU A O 1
ATOM 1671 N N . SER A 1 200 ? 7.180 -1.171 -9.388 1.00 89.44 200 SER A N 1
ATOM 1672 C CA . SER A 1 200 ? 7.945 -0.904 -8.175 1.00 89.44 200 SER A CA 1
ATOM 1673 C C . SER A 1 200 ? 9.390 -0.561 -8.542 1.00 89.44 200 SER A C 1
ATOM 1675 O O . SER A 1 200 ? 9.913 -1.026 -9.552 1.00 89.44 200 SER A O 1
ATOM 1677 N N . ALA A 1 201 ? 10.047 0.276 -7.739 1.00 87.88 201 ALA A N 1
ATOM 1678 C CA . ALA A 1 201 ? 11.367 0.810 -8.079 1.00 87.88 201 ALA A CA 1
ATOM 1679 C C . ALA A 1 201 ? 12.448 -0.280 -8.231 1.00 87.88 201 ALA A C 1
ATOM 1681 O O . ALA A 1 201 ? 13.419 -0.094 -8.955 1.00 87.88 201 ALA A O 1
ATOM 1682 N N . ASP A 1 202 ? 12.274 -1.437 -7.588 1.00 86.19 202 ASP A N 1
ATOM 1683 C CA . ASP A 1 202 ? 13.133 -2.618 -7.748 1.00 86.19 202 ASP A CA 1
ATOM 1684 C C . ASP A 1 202 ? 12.956 -3.337 -9.097 1.00 86.19 202 ASP A C 1
ATOM 1686 O O . ASP A 1 202 ? 13.782 -4.174 -9.451 1.00 86.19 202 ASP A O 1
ATOM 1690 N N . GLN A 1 203 ? 11.899 -3.019 -9.848 1.00 85.81 203 GLN A N 1
ATOM 1691 C CA . GLN A 1 203 ? 11.557 -3.659 -11.119 1.00 85.81 203 GLN A CA 1
ATOM 1692 C C . GLN A 1 203 ? 11.924 -2.826 -12.352 1.00 85.81 203 GLN A C 1
ATOM 1694 O O . GLN A 1 203 ? 11.807 -3.327 -13.467 1.00 85.81 203 GLN A O 1
ATOM 1699 N N . PHE A 1 204 ? 12.371 -1.579 -12.185 1.00 84.19 204 PHE A N 1
ATOM 1700 C CA . PHE A 1 204 ? 12.556 -0.637 -13.297 1.00 84.19 204 PHE A CA 1
ATOM 1701 C C . PHE A 1 204 ? 13.485 -1.153 -14.399 1.00 84.19 204 PHE A C 1
ATOM 1703 O O . PHE A 1 204 ? 13.175 -1.022 -15.577 1.00 84.19 204 PHE A O 1
ATOM 1710 N N . THR A 1 205 ? 14.590 -1.794 -14.032 1.00 81.50 205 THR A N 1
ATOM 1711 C CA . THR A 1 205 ? 15.588 -2.284 -14.992 1.00 81.50 205 THR A CA 1
ATOM 1712 C C . THR A 1 205 ? 15.323 -3.708 -15.474 1.00 81.50 205 THR A C 1
ATOM 1714 O O . THR A 1 205 ? 16.052 -4.196 -16.333 1.00 81.50 205 THR A O 1
ATOM 1717 N N . ILE A 1 206 ? 14.289 -4.389 -14.961 1.00 84.38 206 ILE A N 1
ATOM 1718 C CA . ILE A 1 206 ? 14.000 -5.781 -15.340 1.00 84.38 206 ILE A CA 1
ATOM 1719 C C . ILE A 1 206 ? 13.673 -5.859 -16.830 1.00 84.38 206 ILE A C 1
ATOM 1721 O O . ILE A 1 206 ? 14.261 -6.667 -17.539 1.00 84.38 206 ILE A O 1
ATOM 1725 N N . LEU A 1 207 ? 12.802 -4.973 -17.324 1.00 81.25 207 LEU A N 1
ATOM 1726 C CA . LEU A 1 207 ? 12.398 -4.984 -18.730 1.00 81.25 207 LEU A CA 1
ATOM 1727 C C . LEU A 1 207 ? 13.585 -4.735 -19.673 1.00 81.25 207 LEU A C 1
ATOM 1729 O O . LEU A 1 207 ? 13.734 -5.431 -20.673 1.00 81.25 207 LEU A O 1
ATOM 1733 N N . GLU A 1 208 ? 14.437 -3.760 -19.355 1.00 84.38 208 GLU A N 1
ATOM 1734 C CA . GLU A 1 208 ? 15.618 -3.431 -20.163 1.00 84.38 208 GLU A CA 1
ATOM 1735 C C . GLU A 1 208 ? 16.604 -4.605 -20.222 1.00 84.38 208 GLU A C 1
ATOM 1737 O O . GLU A 1 208 ? 17.105 -4.958 -21.293 1.00 84.38 208 GLU A O 1
ATOM 1742 N N . VAL A 1 209 ? 16.843 -5.243 -19.074 1.00 87.06 209 VAL A N 1
ATOM 1743 C CA . VAL A 1 209 ? 17.733 -6.400 -18.947 1.00 87.06 209 VAL A CA 1
ATOM 1744 C C . VAL A 1 209 ? 17.160 -7.618 -19.676 1.00 87.06 209 VAL A C 1
ATOM 1746 O O . VAL A 1 209 ? 17.892 -8.288 -20.405 1.00 87.06 209 VAL A O 1
ATOM 1749 N N . ASP A 1 210 ? 15.856 -7.870 -19.565 1.00 84.44 210 ASP A N 1
ATOM 1750 C CA . ASP A 1 210 ? 15.182 -8.968 -20.261 1.00 84.44 210 ASP A CA 1
ATOM 1751 C C . ASP A 1 210 ? 15.214 -8.781 -21.785 1.00 84.44 210 ASP A C 1
ATOM 1753 O O . ASP A 1 210 ? 15.482 -9.737 -22.517 1.00 84.44 210 ASP A O 1
ATOM 1757 N N . ILE A 1 211 ? 15.021 -7.553 -22.284 1.00 86.31 211 ILE A N 1
ATOM 1758 C CA . ILE A 1 211 ? 15.167 -7.233 -23.713 1.00 86.31 211 ILE A CA 1
ATOM 1759 C C . ILE A 1 211 ? 16.608 -7.485 -24.174 1.00 86.31 211 ILE A C 1
ATOM 1761 O O . ILE A 1 211 ? 16.819 -8.107 -25.218 1.00 86.31 211 ILE A O 1
ATOM 1765 N N . ALA A 1 212 ? 17.606 -7.046 -23.402 1.00 89.69 212 ALA A N 1
ATOM 1766 C CA . ALA A 1 212 ? 19.011 -7.268 -23.735 1.00 89.69 212 ALA A CA 1
ATOM 1767 C C . ALA A 1 212 ? 19.356 -8.767 -23.796 1.00 89.69 212 ALA A C 1
ATOM 1769 O O . ALA A 1 212 ? 19.989 -9.218 -24.757 1.00 89.69 212 ALA A O 1
ATOM 1770 N N . PHE A 1 213 ? 18.889 -9.558 -22.823 1.00 88.81 213 PHE A N 1
ATOM 1771 C CA . PHE A 1 213 ? 19.071 -11.010 -22.825 1.00 88.81 213 PHE A CA 1
ATOM 1772 C C . PHE A 1 213 ? 18.338 -11.688 -23.980 1.00 88.81 213 PHE A C 1
ATOM 1774 O O . PHE A 1 213 ? 18.909 -12.570 -24.621 1.00 88.81 213 PHE A O 1
ATOM 1781 N N . LEU A 1 214 ? 17.113 -11.264 -24.297 1.00 86.56 214 LEU A N 1
ATOM 1782 C CA . LEU A 1 214 ? 16.367 -11.787 -25.439 1.00 86.56 214 LEU A CA 1
ATOM 1783 C C . LEU A 1 214 ? 17.136 -11.564 -26.747 1.00 86.56 214 LEU A C 1
ATOM 1785 O O . LEU A 1 214 ? 17.313 -12.506 -27.518 1.00 86.56 214 LEU A O 1
ATOM 1789 N N . ILE A 1 215 ? 17.644 -10.349 -26.978 1.00 88.88 215 ILE A N 1
ATOM 1790 C CA . ILE A 1 215 ? 18.460 -10.027 -28.160 1.00 88.88 215 ILE A CA 1
ATOM 1791 C C . ILE A 1 215 ? 19.708 -10.916 -28.205 1.00 88.88 215 ILE A C 1
ATOM 1793 O O . ILE A 1 215 ? 20.009 -11.509 -29.243 1.00 88.88 215 ILE A O 1
ATOM 1797 N N . PHE A 1 216 ? 20.412 -11.056 -27.080 1.00 90.31 216 PHE A N 1
ATOM 1798 C CA . PHE A 1 216 ? 21.596 -11.908 -26.982 1.00 90.31 216 PHE A CA 1
ATOM 1799 C C . PHE A 1 216 ? 21.289 -13.377 -27.321 1.00 90.31 216 PHE A C 1
ATOM 1801 O O . PHE A 1 216 ? 21.996 -13.986 -28.127 1.00 90.31 216 PHE A O 1
ATOM 1808 N N . PHE A 1 217 ? 20.203 -13.940 -26.782 1.00 84.31 217 PHE A N 1
ATOM 1809 C CA . PHE A 1 217 ? 19.790 -15.312 -27.082 1.00 84.31 217 PHE A CA 1
ATOM 1810 C C . PHE A 1 217 ? 19.359 -15.499 -28.540 1.00 84.31 217 PHE A C 1
ATOM 1812 O O . PHE A 1 217 ? 19.680 -16.529 -29.133 1.00 84.31 217 PHE A O 1
ATOM 1819 N N . VAL A 1 218 ? 18.703 -14.507 -29.151 1.00 85.38 218 VAL A N 1
ATOM 1820 C CA . VAL A 1 218 ? 18.373 -14.532 -30.585 1.00 85.38 218 VAL A CA 1
ATOM 1821 C C . VAL A 1 218 ? 19.645 -14.557 -31.437 1.00 85.38 218 VAL A C 1
ATOM 1823 O O . VAL A 1 218 ? 19.730 -15.348 -32.377 1.00 85.38 218 VAL A O 1
ATOM 1826 N N . ILE A 1 219 ? 20.664 -13.762 -31.095 1.00 87.38 219 ILE A N 1
ATOM 1827 C CA . ILE A 1 219 ? 21.958 -13.776 -31.797 1.00 87.38 219 ILE A CA 1
ATOM 1828 C C . ILE A 1 219 ? 22.622 -15.153 -31.681 1.00 87.38 219 ILE A C 1
ATOM 1830 O O . ILE A 1 219 ? 23.030 -15.718 -32.698 1.00 87.38 219 ILE A O 1
ATOM 1834 N N . LEU A 1 220 ? 22.695 -15.724 -30.474 1.00 85.06 220 LEU A N 1
ATOM 1835 C CA . LEU A 1 220 ? 23.265 -17.060 -30.263 1.00 85.06 220 LEU A CA 1
ATOM 1836 C C . LEU A 1 220 ? 22.512 -18.141 -31.046 1.00 85.06 220 LEU A C 1
ATOM 1838 O O . LEU A 1 220 ? 23.144 -18.997 -31.667 1.00 85.06 220 LEU A O 1
ATOM 1842 N N . ALA A 1 221 ? 21.179 -18.085 -31.064 1.00 80.00 221 ALA A N 1
ATOM 1843 C CA . ALA A 1 221 ? 20.356 -19.007 -31.837 1.00 80.00 221 ALA A CA 1
ATOM 1844 C C . ALA A 1 221 ? 20.640 -18.887 -33.344 1.00 80.00 221 ALA A C 1
ATOM 1846 O O . ALA A 1 221 ? 20.845 -19.899 -34.013 1.00 80.00 221 ALA A O 1
ATOM 1847 N N . CYS A 1 222 ? 20.729 -17.664 -33.876 1.00 79.75 222 CYS A N 1
ATOM 1848 C CA . CYS A 1 222 ? 21.091 -17.421 -35.273 1.00 79.75 222 CYS A CA 1
ATOM 1849 C C . CYS A 1 222 ? 22.476 -17.990 -35.613 1.00 79.75 222 CYS A C 1
ATOM 1851 O O . CYS A 1 222 ? 22.632 -18.667 -36.629 1.00 79.75 222 CYS A O 1
ATOM 1853 N N . VAL A 1 223 ? 23.474 -17.768 -34.752 1.00 84.56 223 VAL A N 1
ATOM 1854 C CA . VAL A 1 223 ? 24.827 -18.312 -34.932 1.00 84.56 223 VAL A CA 1
ATOM 1855 C C . VAL A 1 223 ? 24.807 -19.843 -34.930 1.00 84.56 223 VAL A C 1
ATOM 1857 O O . VAL A 1 223 ? 25.378 -20.461 -35.830 1.00 84.56 223 VAL A O 1
ATOM 1860 N N . ALA A 1 224 ? 24.101 -20.463 -33.981 1.00 82.50 224 ALA A N 1
ATOM 1861 C CA . ALA A 1 224 ? 23.960 -21.916 -33.909 1.00 82.50 224 ALA A CA 1
ATOM 1862 C C . ALA A 1 224 ? 23.326 -22.500 -35.185 1.00 82.50 224 ALA A C 1
ATOM 1864 O O . ALA A 1 224 ? 23.817 -23.499 -35.709 1.00 82.50 224 ALA A O 1
ATOM 1865 N N . VAL A 1 225 ? 22.292 -21.845 -35.728 1.00 78.88 225 VAL A N 1
ATOM 1866 C CA . VAL A 1 225 ? 21.652 -22.235 -36.997 1.00 78.88 225 VAL A CA 1
ATOM 1867 C C . VAL A 1 225 ? 22.616 -22.106 -38.181 1.00 78.88 225 VAL A C 1
ATOM 1869 O O . VAL A 1 225 ? 22.647 -22.974 -39.053 1.00 78.88 225 VAL A O 1
ATOM 1872 N N . VAL A 1 226 ? 23.437 -21.053 -38.234 1.00 81.25 226 VAL A N 1
ATOM 1873 C CA . VAL A 1 226 ? 24.432 -20.893 -39.308 1.00 81.25 226 VAL A CA 1
ATOM 1874 C C . VAL A 1 226 ? 25.453 -22.029 -39.275 1.00 81.25 226 VAL A C 1
ATOM 1876 O O . VAL A 1 226 ? 25.725 -22.619 -40.322 1.00 81.25 226 VAL A O 1
ATOM 1879 N N . PHE A 1 227 ? 25.990 -22.370 -38.101 1.00 77.75 227 PHE A N 1
ATOM 1880 C CA . PHE A 1 227 ? 26.979 -23.444 -37.970 1.00 77.75 227 PHE A CA 1
ATOM 1881 C C . PHE A 1 227 ? 26.393 -24.832 -38.235 1.00 77.75 227 PHE A C 1
ATOM 1883 O O . PHE A 1 227 ? 27.006 -25.607 -38.968 1.00 77.75 227 PHE A O 1
ATOM 1890 N N . SER A 1 228 ? 25.193 -25.133 -37.734 1.00 73.50 228 SER A N 1
ATOM 1891 C CA . SER A 1 228 ? 24.528 -26.409 -38.032 1.00 73.50 228 SER A CA 1
ATOM 1892 C C . SER A 1 228 ? 24.231 -26.564 -39.525 1.00 73.50 228 SER A C 1
ATOM 1894 O O . SER A 1 228 ? 24.306 -27.662 -40.069 1.00 73.50 228 SER A O 1
ATOM 1896 N N . SER A 1 229 ? 23.981 -25.455 -40.225 1.00 62.12 229 SER A N 1
ATOM 1897 C CA . SER A 1 229 ? 23.693 -25.459 -41.658 1.00 62.12 229 SER A CA 1
ATOM 1898 C C . SER A 1 229 ? 24.906 -25.650 -42.579 1.00 62.12 229 SER A C 1
ATOM 1900 O O . SER A 1 229 ? 24.703 -25.794 -43.787 1.00 62.12 229 SER A O 1
ATOM 1902 N N . LYS A 1 230 ? 26.133 -25.619 -42.034 1.00 60.34 230 LYS A N 1
ATOM 1903 C CA . LYS A 1 230 ? 27.405 -25.794 -42.762 1.00 60.34 230 LYS A CA 1
ATOM 1904 C C . LYS A 1 230 ? 28.047 -27.176 -42.572 1.00 60.34 230 LYS A C 1
ATOM 1906 O O . LYS A 1 230 ? 29.064 -27.439 -43.199 1.00 60.34 230 LYS A O 1
ATOM 1911 N N . SER A 1 231 ? 27.493 -28.040 -41.718 1.00 53.19 231 SER A N 1
ATOM 1912 C CA . SER A 1 231 ? 28.036 -29.378 -41.422 1.00 53.19 231 SER A CA 1
ATOM 1913 C C . SER A 1 231 ? 27.477 -30.482 -42.344 1.00 53.19 231 SER A C 1
ATOM 1915 O O . SER A 1 231 ? 27.170 -31.579 -41.872 1.00 53.19 231 SER A O 1
ATOM 1917 N N . LEU A 1 232 ? 27.316 -30.186 -43.637 1.00 43.56 232 LEU A N 1
ATOM 1918 C CA . LEU A 1 232 ? 26.830 -31.102 -44.677 1.00 43.56 232 LEU A CA 1
ATOM 1919 C C . LEU A 1 232 ? 27.657 -30.927 -45.951 1.00 43.56 232 LEU A C 1
ATOM 1921 O O . LEU A 1 232 ? 27.867 -29.751 -46.331 1.00 43.56 232 LEU A O 1
#

Sequence (232 aa):
MRDLGVALKETVEWTFRFSSNMNKKCYCLWLCLLVVSCSKCVDMKRVTGHLVTKENWKFLTRFCFLSGDDQNRLGSVQYSFQFPASYQGMQLYFYFDDQWKEIYDSEKTCEDKVSVLQPDYFQIIDLSEDYEWSGCQLMNHSGYSYNKCDGIRFFRSIRPRWWFITVGRCKPVNNNGINLTYYLHLTNGNLGDYFHRELSADQFTILEVDIAFLIFFVILACVAVVFSSKSL

InterPro domains:
  IPR047831 GPR180/TMEM145 [PTHR23252] (31-227)
  IPR053880 GPR180-like, N-terminal domain [PF21892] (47-182)

Radius of gyration: 24.83 Å; chains: 1; bounding box: 59×50×67 Å

Secondary structure (DSSP, 8-state):
--HHHHHHHHHHHHHHHHHTT--HHHHHHHHHHHHHHT-------EEEEEEEESSSEEEEEEEEEPP-SSGGG-EEEEEEEEEETTS---EEEEEEHHHHHHHTT----HHHHHHTS-GGGT-EEE-STT-GGG-EEEEEETTEEEEEEEEEEEE--SS-EEEEEEEE--STT----EEEEEEEEEEES-TT-TTTTTS-GGGTTHHHHHHHHHHHHHHHHHHHHHHHTT--

Organism: Octopus bimaculoides (NCBI:txid37653)

Foldseek 3Di:
DPVVVVVVVVVVVVVVVVVPDDDLVVVVVVVVVVVVVPPDDPDFPKFWDWDDDLAQKDFGDKFFEFADPPPFWWKKKWKKKKFFPVQAQKKKFKDWPVLCVVQPPDPDHPVRNCVSDDVVQVRMDHQDPVRVQQQWDWDADPNTIMIITTHMDTDHDPGGTMITMMMGRRDVPPSRHDTMIMIMQIFTGDDPPVQGGRHGPVCNCVVVVVVVVVVVVVVVVVVVSVVVVPPD